Protein AF-A0A418AM13-F1 (afdb_monomer)

Radius of gyration: 23.22 Å; Cα contacts (8 Å, |Δi|>4): 406; chains: 1; bounding box: 50×64×58 Å

Nearest PDB structures (foldseek):
  4pz2-assembly1_C  TM=8.386E-01  e=1.618E-12  Zea mays
  8ene-assembly1_B  TM=8.277E-01  e=4.405E-12  Homo sapiens
  4x2q-assembly1_D  TM=8.658E-01  e=5.062E-11  Homo sapiens
  4x2q-assembly1_B  TM=8.487E-01  e=8.891E-11  Homo sapiens
  1bi9-assembly1_A  TM=8.190E-01  e=1.088E-09  Rattus norvegicus

InterPro domains:
  IPR010061 Methylmalonate-semialdehyde dehydrogenase [PTHR43866] (127-284)
  IPR015590 Aldehyde dehydrogenase domain [PF00171] (35-121)
  IPR015590 Aldehyde dehydrogenase domain [PF00171] (128-280)
  IPR016161 Aldehyde/histidinol dehydrogenase [SSF53720] (18-120)
  IPR016161 Aldehyde/histidinol dehydrogenase [SSF53720] (128-284)
  IPR016162 Aldehyde dehydrogenase, N-terminal [G3DSA:3.40.605.10] (24-121)
  IPR016163 Aldehyde dehydrogenase, C-terminal [G3DSA:3.40.309.10] (128-280)

Foldseek 3Di:
DDDDPDDQDDFDDEDPAAEAADQAPNDGDAAPVNDWDFQAFQQFRDGNHIYHDHDPVNVVRRVVRVVVCCVVVVPDDPVVVVVVVVVVLVVLVVCLQVQLVVCCRRAQAASVVSSVVSCCSNDPDDDDPQPQQEAEAAPDPVVVVVVVLVLLVVEADHRHPRHDTAHNDPVLLVLLVVVVVPDDPPFWRDFDDDPPDDSGHRDGGATETEDPDLPDPSNQDDSPGNHHYYYYDHDPVVVLVSQVPHPDAAEDEDEDPDPVVVVVCVVRGRHPYYYYNDRPVDPPDDPDPDPDPDPPDDD

Secondary structure (DSSP, 8-state):
-PPP---PPPPPPPSS-EEE-EEETTEEE--TT-EEEEEE-TTT--EEEEEEE--HHHHHHHHHHHHHHHHHHHHS-HHHHHHHHHHHHHHHHHTHHHHHHHHHHHH---HHHHHHHHHHTTTT---S-----EEEEES--HHHHHHHHHHHHH--BSSSTTSBPPPS-HHHHHHHHHHHHT--TTSEEE-----SS---S-----EEEEES-TT-HHHHS---SSEEEEEEES-HHHHHHHHHHSS--SEEEE--S-HHHHHHHHHH---SEEEESS-TT---S--------------

Structure (mmCIF, N/CA/C/O backbone):
data_AF-A0A418AM13-F1
#
_entry.id   AF-A0A418AM13-F1
#
loop_
_atom_site.group_PDB
_atom_site.id
_atom_site.type_symbol
_atom_site.label_atom_id
_atom_site.label_alt_id
_atom_site.label_comp_id
_atom_site.label_asym_id
_atom_site.label_entity_id
_atom_site.label_seq_id
_atom_site.pdbx_PDB_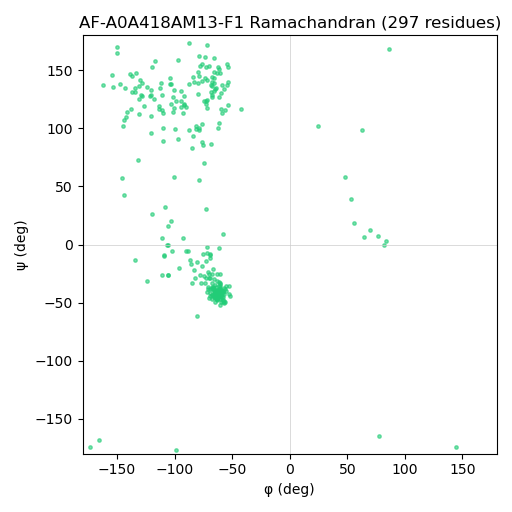ins_code
_atom_site.Cartn_x
_atom_site.Cartn_y
_atom_site.Cartn_z
_atom_site.occupancy
_atom_site.B_iso_or_equiv
_atom_site.auth_seq_id
_atom_site.auth_comp_id
_atom_site.auth_asym_id
_atom_site.auth_atom_id
_atom_site.pdbx_PDB_model_num
ATOM 1 N N . MET A 1 1 ? -3.184 41.746 15.606 1.00 26.78 1 MET A N 1
ATOM 2 C CA . MET A 1 1 ? -2.930 41.207 14.254 1.00 26.78 1 MET A CA 1
ATOM 3 C C . MET A 1 1 ? -2.176 39.893 14.423 1.00 26.78 1 MET A C 1
ATOM 5 O O . MET A 1 1 ? -1.020 39.967 14.815 1.00 26.78 1 MET A O 1
ATOM 9 N N . PRO A 1 2 ? -2.789 38.709 14.265 1.00 30.16 2 PRO A N 1
ATOM 10 C CA . PRO A 1 2 ? -2.028 37.466 14.302 1.00 30.16 2 PRO A CA 1
ATOM 11 C C . PRO A 1 2 ? -1.341 37.249 12.945 1.00 30.16 2 PRO A C 1
ATOM 13 O O . PRO A 1 2 ? -1.963 37.395 11.894 1.00 30.16 2 PRO A O 1
ATOM 16 N N . GLU A 1 3 ? -0.038 36.982 12.985 1.00 27.45 3 GLU A N 1
ATOM 17 C CA . GLU A 1 3 ? 0.835 36.848 11.818 1.00 27.45 3 GLU A CA 1
ATOM 18 C C . GLU A 1 3 ? 0.482 35.634 10.938 1.00 27.45 3 GLU A C 1
ATOM 20 O O . GLU A 1 3 ? 0.106 34.564 11.413 1.00 27.45 3 GLU A O 1
ATOM 25 N N . SER A 1 4 ? 0.627 35.826 9.626 1.00 27.05 4 SER A N 1
ATOM 26 C CA . SER A 1 4 ? 0.389 34.842 8.563 1.00 27.05 4 SER A CA 1
ATOM 27 C C . SER A 1 4 ? 1.352 33.638 8.641 1.00 27.05 4 SER A C 1
ATOM 29 O O . SER A 1 4 ? 2.566 33.836 8.752 1.00 27.05 4 SER A O 1
ATOM 31 N N . PRO A 1 5 ? 0.876 32.382 8.509 1.00 37.34 5 PRO A N 1
ATOM 32 C CA . PRO A 1 5 ? 1.725 31.199 8.569 1.00 37.34 5 PRO A CA 1
ATOM 33 C C . PRO A 1 5 ? 2.344 30.915 7.192 1.00 37.34 5 PRO A C 1
ATOM 35 O O . PRO A 1 5 ? 1.846 30.093 6.427 1.00 37.34 5 PRO A O 1
ATOM 38 N N . SER A 1 6 ? 3.444 31.587 6.846 1.00 38.50 6 SER A N 1
ATOM 39 C CA . SER A 1 6 ? 4.196 31.261 5.620 1.00 38.50 6 SER A CA 1
ATOM 40 C C . SER A 1 6 ? 5.709 31.456 5.751 1.00 38.50 6 SER A C 1
ATOM 42 O O . SER A 1 6 ? 6.350 32.138 4.960 1.00 38.50 6 SER A O 1
ATOM 44 N N . LYS A 1 7 ? 6.335 30.790 6.725 1.00 36.22 7 LYS A N 1
ATOM 45 C CA . LYS A 1 7 ? 7.785 30.539 6.676 1.00 36.22 7 LYS A CA 1
ATOM 46 C C . LYS A 1 7 ? 8.024 29.049 6.441 1.00 36.22 7 LYS A C 1
ATOM 48 O O . LYS A 1 7 ? 8.119 28.269 7.382 1.00 36.22 7 LYS A O 1
ATOM 53 N N . ARG A 1 8 ? 8.090 28.642 5.164 1.00 38.84 8 ARG A N 1
ATOM 54 C CA . ARG A 1 8 ? 8.704 27.358 4.781 1.00 38.84 8 ARG A CA 1
ATOM 55 C C . ARG A 1 8 ? 10.159 27.411 5.244 1.00 38.84 8 ARG A C 1
ATOM 57 O O . ARG A 1 8 ? 10.914 28.263 4.779 1.00 38.84 8 ARG A O 1
ATOM 64 N N . CYS A 1 9 ? 10.543 26.543 6.171 1.00 40.56 9 CYS A N 1
ATOM 65 C CA . CYS A 1 9 ? 11.948 26.391 6.522 1.00 40.56 9 CYS A CA 1
ATOM 66 C C . CYS A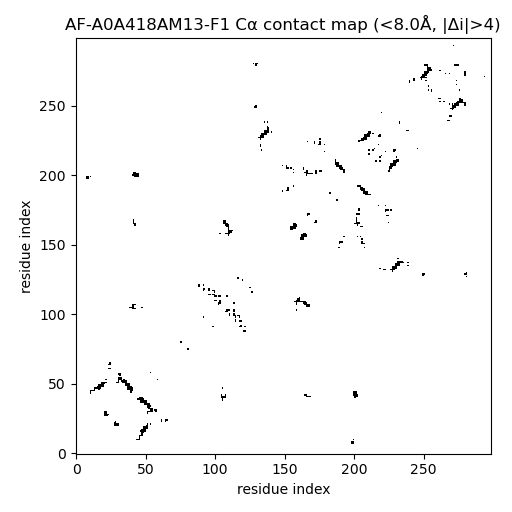 1 9 ? 12.702 25.816 5.329 1.00 40.56 9 CYS A C 1
ATOM 68 O O . CYS A 1 9 ? 12.186 24.948 4.624 1.00 40.56 9 CYS A O 1
ATOM 70 N N . LYS A 1 10 ? 13.903 26.336 5.083 1.00 38.44 10 LYS A N 1
ATOM 71 C CA . LYS A 1 10 ? 14.750 25.864 3.994 1.00 38.44 10 LYS A CA 1
ATOM 72 C C . LYS A 1 10 ? 15.292 24.481 4.352 1.00 38.44 10 LYS A C 1
ATOM 74 O O . LYS A 1 10 ? 15.883 24.309 5.410 1.00 38.44 10 LYS A O 1
ATOM 79 N N . ALA A 1 11 ? 15.037 23.534 3.463 1.00 48.44 11 ALA A N 1
ATOM 80 C CA . ALA A 1 11 ? 15.681 22.234 3.398 1.00 48.44 11 ALA A CA 1
ATOM 81 C C . ALA A 1 11 ? 17.212 22.378 3.333 1.00 48.44 11 ALA A C 1
ATOM 83 O O . ALA A 1 11 ? 17.703 23.212 2.568 1.00 48.44 11 ALA A O 1
ATOM 84 N N . ASP A 1 12 ? 17.951 21.556 4.082 1.00 41.94 12 ASP A N 1
ATOM 85 C CA . ASP A 1 12 ? 19.396 21.398 3.883 1.00 41.94 12 ASP A CA 1
ATOM 86 C C . ASP A 1 12 ? 19.692 20.881 2.466 1.00 41.94 12 ASP A C 1
ATOM 88 O O . ASP A 1 12 ? 18.892 20.147 1.876 1.00 41.94 12 ASP A O 1
ATOM 92 N N . ALA A 1 13 ? 20.837 21.291 1.910 1.00 40.50 13 ALA A N 1
ATOM 93 C CA . ALA A 1 13 ? 21.241 20.966 0.545 1.00 40.50 13 ALA A CA 1
ATOM 94 C C . ALA A 1 13 ? 21.262 19.445 0.329 1.00 40.50 13 ALA A C 1
ATOM 96 O O . ALA A 1 13 ? 22.025 18.718 0.965 1.00 40.50 13 ALA A O 1
ATOM 97 N N . ALA A 1 14 ? 20.393 18.974 -0.565 1.00 47.91 14 ALA A N 1
ATOM 98 C CA . ALA A 1 14 ? 20.304 17.570 -0.924 1.00 47.91 14 ALA A CA 1
ATOM 99 C C . ALA A 1 14 ? 21.610 17.087 -1.589 1.00 47.91 14 ALA A C 1
ATOM 101 O O . ALA A 1 14 ? 22.258 17.872 -2.292 1.00 47.91 14 ALA A O 1
ATOM 102 N N . PRO A 1 15 ? 21.998 15.809 -1.408 1.00 49.59 15 PRO A N 1
ATOM 103 C CA . PRO A 1 15 ? 23.059 15.197 -2.206 1.00 49.59 15 PRO A CA 1
ATOM 104 C C . PRO A 1 15 ? 22.744 15.341 -3.705 1.00 49.59 15 PRO A C 1
ATOM 106 O O . PRO A 1 15 ? 2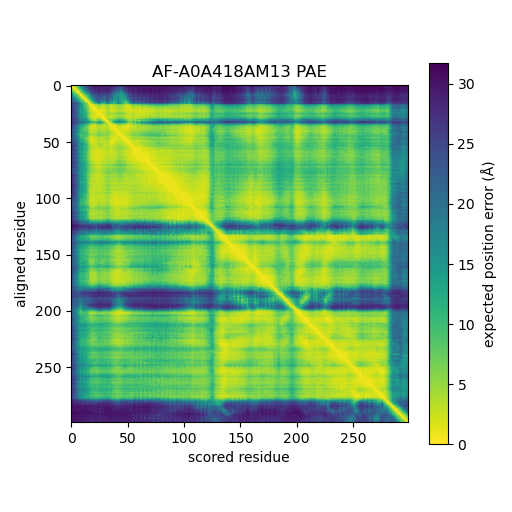1.584 15.513 -4.077 1.00 49.59 15 PRO A O 1
ATOM 109 N N . ALA A 1 16 ? 23.778 15.315 -4.556 1.00 53.78 16 ALA A N 1
ATOM 110 C CA . ALA A 1 16 ? 23.657 15.508 -6.005 1.00 53.78 16 ALA A CA 1
ATOM 111 C C . ALA A 1 16 ? 22.437 14.753 -6.565 1.00 53.78 16 ALA A C 1
ATOM 113 O O . ALA A 1 16 ? 22.360 13.532 -6.445 1.00 53.78 16 ALA A O 1
ATOM 114 N N . ALA A 1 17 ? 21.463 15.496 -7.103 1.00 62.94 17 ALA A N 1
ATOM 115 C CA . ALA A 1 17 ? 20.155 14.956 -7.456 1.00 62.94 17 ALA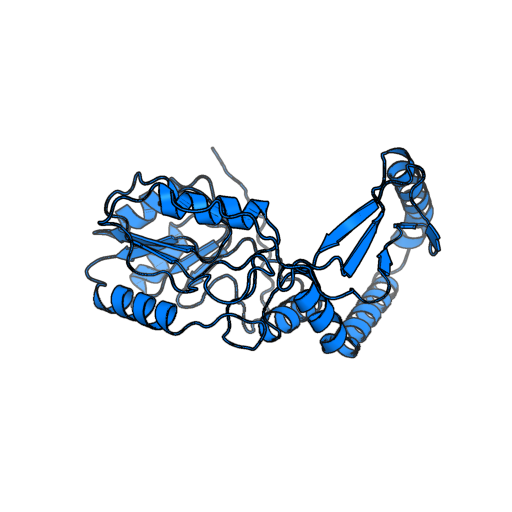 A CA 1
ATOM 116 C C . ALA A 1 17 ? 20.302 13.816 -8.475 1.00 62.94 17 ALA A C 1
ATOM 118 O O . ALA A 1 17 ? 20.711 14.052 -9.612 1.00 62.94 17 ALA A O 1
ATOM 119 N N . LEU A 1 18 ? 19.968 12.592 -8.059 1.00 83.06 18 LEU A N 1
ATOM 120 C CA . LEU A 1 18 ? 19.971 11.410 -8.919 1.00 83.06 18 LEU A CA 1
ATOM 121 C C . LEU A 1 18 ? 19.007 11.635 -10.090 1.00 83.06 18 LEU A C 1
ATOM 123 O O . LEU A 1 18 ? 17.862 12.029 -9.868 1.00 83.06 18 LEU A O 1
ATOM 127 N N . VAL A 1 19 ? 19.451 11.387 -11.321 1.00 86.25 19 VAL A N 1
ATOM 128 C CA . VAL A 1 19 ? 18.590 11.448 -12.510 1.00 86.25 19 VAL A CA 1
ATOM 129 C C . VAL A 1 19 ? 18.195 10.028 -12.901 1.00 86.25 19 VAL A C 1
ATOM 131 O O . VAL A 1 19 ? 19.047 9.203 -13.220 1.00 86.25 19 VAL A O 1
ATOM 134 N N . CYS A 1 20 ? 16.898 9.746 -12.843 1.00 87.81 20 CYS A N 1
ATOM 135 C CA . CYS A 1 20 ? 16.304 8.465 -13.199 1.00 87.81 20 CYS A CA 1
ATOM 136 C C . CYS A 1 20 ? 15.773 8.532 -14.635 1.00 87.81 20 CYS A C 1
ATOM 138 O O . CYS A 1 20 ? 14.620 8.911 -14.866 1.00 87.81 20 CYS A O 1
ATOM 140 N N . ASP A 1 21 ? 16.634 8.168 -15.583 1.00 90.00 21 ASP A N 1
ATOM 141 C CA . ASP A 1 21 ? 16.298 8.049 -17.002 1.00 90.00 21 ASP A CA 1
ATOM 142 C C . ASP A 1 21 ? 15.555 6.749 -17.328 1.00 90.00 21 ASP A C 1
ATOM 144 O O . ASP A 1 21 ? 15.588 5.772 -16.575 1.00 90.00 21 ASP A O 1
ATOM 148 N N . ASN A 1 22 ? 14.900 6.718 -18.490 1.00 90.00 22 ASN A N 1
ATOM 149 C CA . ASN A 1 22 ? 14.202 5.524 -18.953 1.00 90.00 22 ASN A CA 1
ATOM 150 C C . ASN A 1 22 ? 15.203 4.418 -19.281 1.00 90.00 22 ASN A C 1
ATOM 152 O O . ASN A 1 22 ? 16.212 4.671 -19.928 1.00 90.00 22 ASN A O 1
ATOM 156 N N . PHE A 1 23 ? 14.898 3.170 -18.937 1.00 91.81 23 PHE A N 1
ATOM 157 C CA . PHE A 1 23 ? 15.704 2.027 -19.362 1.00 91.81 23 PHE A CA 1
ATOM 158 C C . PHE A 1 23 ? 15.048 1.341 -20.566 1.00 91.81 23 PHE A C 1
ATOM 160 O O . PHE A 1 23 ? 14.097 0.574 -20.411 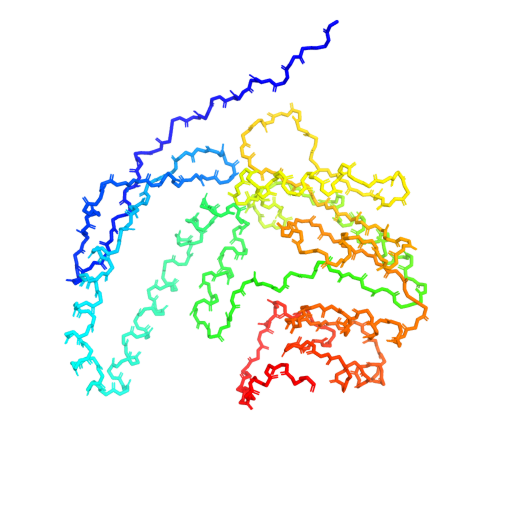1.00 91.81 23 PHE A O 1
ATOM 167 N N . ILE A 1 24 ? 15.533 1.634 -21.777 1.00 92.19 24 ILE A N 1
ATOM 168 C CA . ILE A 1 24 ? 14.966 1.136 -23.038 1.00 92.19 24 ILE A CA 1
ATOM 169 C C . ILE A 1 24 ? 16.045 0.363 -23.794 1.00 92.19 24 ILE A C 1
ATOM 171 O O . ILE A 1 24 ? 17.144 0.861 -24.015 1.00 92.19 24 ILE A O 1
ATOM 175 N N . ASN A 1 25 ? 15.725 -0.870 -24.198 1.00 91.88 25 ASN A N 1
ATOM 176 C CA . ASN A 1 25 ? 16.627 -1.735 -24.968 1.00 91.88 25 ASN A CA 1
ATOM 177 C C . ASN A 1 25 ? 18.026 -1.917 -24.331 1.00 91.88 25 ASN A C 1
ATOM 179 O O . ASN A 1 25 ? 19.043 -1.930 -25.018 1.00 91.88 25 ASN A O 1
ATOM 183 N N . GLY A 1 26 ? 18.085 -2.032 -23.000 1.00 91.50 26 GLY A N 1
ATOM 184 C CA . GLY A 1 26 ? 19.339 -2.254 -22.274 1.00 91.50 26 GLY A CA 1
ATOM 185 C C . GLY A 1 26 ? 20.160 -0.993 -21.982 1.00 91.50 26 GLY A C 1
ATOM 186 O O . GLY A 1 26 ? 21.248 -1.115 -21.425 1.00 91.50 26 GLY A O 1
ATOM 187 N N . VAL A 1 27 ? 19.665 0.199 -22.334 1.00 92.75 27 VAL A N 1
ATOM 188 C CA . VAL A 1 27 ? 20.394 1.466 -22.177 1.00 92.75 27 VAL A CA 1
ATOM 189 C C . VAL A 1 27 ? 19.525 2.509 -21.471 1.00 92.75 27 VAL A C 1
ATOM 191 O O . VAL A 1 27 ? 18.324 2.617 -21.728 1.00 92.75 27 VAL A O 1
ATOM 194 N N . PHE A 1 28 ? 20.142 3.300 -20.591 1.00 90.81 28 PHE A N 1
ATOM 195 C CA . PHE A 1 28 ? 19.503 4.476 -20.003 1.00 90.81 28 PHE A CA 1
ATOM 196 C C . PHE A 1 28 ? 19.386 5.592 -21.046 1.00 90.81 28 PHE A C 1
ATOM 198 O O . PHE A 1 28 ? 20.380 6.023 -21.625 1.00 90.81 28 PHE A O 1
ATOM 205 N N . THR A 1 29 ? 18.156 6.019 -21.311 1.00 86.06 29 THR A N 1
ATOM 206 C CA . THR A 1 29 ? 17.787 6.970 -22.357 1.00 86.06 29 THR A CA 1
ATOM 207 C C . THR A 1 29 ? 16.970 8.107 -21.735 1.00 86.06 29 THR A C 1
ATOM 209 O O . THR A 1 29 ? 15.890 7.848 -21.194 1.00 86.06 29 THR A O 1
ATOM 212 N N . PRO A 1 30 ? 17.441 9.362 -21.810 1.00 84.44 30 PRO A N 1
ATOM 213 C CA . PRO A 1 30 ? 16.647 10.524 -21.412 1.00 84.44 30 PRO A CA 1
ATOM 214 C C . PRO A 1 30 ? 15.372 10.648 -22.262 1.00 84.44 30 PRO A C 1
ATOM 216 O O . PRO A 1 30 ? 15.368 10.245 -23.426 1.00 84.44 30 PRO A O 1
ATOM 219 N N . ALA A 1 31 ? 14.291 11.221 -21.723 1.00 78.94 31 ALA A N 1
ATOM 220 C CA . ALA A 1 31 ? 13.071 11.439 -22.511 1.00 78.94 31 ALA A CA 1
ATOM 221 C C . ALA A 1 31 ? 13.302 12.478 -23.596 1.00 78.94 31 ALA A C 1
ATOM 223 O O . ALA A 1 31 ? 13.954 13.505 -23.378 1.00 78.94 31 ALA A O 1
ATOM 224 N N . LYS A 1 32 ? 12.658 12.261 -24.741 1.00 73.56 32 LYS A N 1
ATOM 225 C CA . LYS A 1 32 ? 12.700 13.200 -25.864 1.00 73.56 32 LYS A CA 1
ATOM 226 C C . LYS A 1 32 ? 12.053 14.540 -25.530 1.00 73.56 32 LYS A C 1
ATOM 228 O O . LYS A 1 32 ? 12.538 15.573 -25.982 1.00 73.56 32 LYS A O 1
ATOM 233 N N . ALA A 1 33 ? 11.000 14.533 -24.714 1.00 68.75 33 ALA A N 1
ATOM 234 C CA . ALA A 1 33 ? 10.301 15.744 -24.288 1.00 68.75 33 ALA A CA 1
ATOM 235 C C . ALA A 1 33 ? 11.066 16.569 -23.228 1.00 68.75 33 ALA A C 1
ATOM 237 O O . ALA A 1 33 ? 10.639 17.675 -22.901 1.00 68.75 33 ALA A O 1
ATOM 238 N N . GLY A 1 34 ? 12.178 16.059 -22.674 1.00 66.50 34 GLY A N 1
ATOM 239 C CA . GLY A 1 34 ? 13.062 16.786 -21.748 1.00 66.50 34 GLY A CA 1
ATOM 240 C C . GLY A 1 34 ? 12.451 17.183 -20.394 1.00 66.50 34 GLY A C 1
ATOM 241 O O . GLY A 1 34 ? 13.087 17.905 -19.625 1.00 66.50 34 GLY A O 1
ATOM 242 N N . GLY A 1 35 ? 11.225 16.748 -20.091 1.00 79.75 35 GLY A N 1
ATOM 243 C CA . GLY A 1 35 ? 10.556 17.026 -18.824 1.00 79.75 35 GLY A CA 1
ATOM 244 C C . GLY A 1 35 ? 11.100 16.157 -17.692 1.00 79.75 35 GLY A C 1
ATOM 245 O O . GLY A 1 35 ? 11.335 14.967 -17.876 1.00 79.75 35 GLY A O 1
ATOM 246 N N . TYR A 1 36 ? 11.245 16.738 -16.502 1.00 87.25 36 TYR A N 1
ATOM 247 C CA . TYR A 1 36 ? 11.621 16.011 -15.291 1.00 87.25 36 TYR A CA 1
ATOM 248 C C . TYR A 1 36 ? 10.641 16.320 -14.164 1.00 87.25 36 TYR A C 1
ATOM 250 O O . TYR A 1 36 ? 10.262 17.474 -13.955 1.00 87.25 36 TYR A O 1
ATOM 258 N N . LEU A 1 37 ? 10.274 15.290 -13.409 1.00 88.38 37 LEU A N 1
ATOM 259 C CA . LEU A 1 37 ? 9.542 15.402 -12.158 1.00 88.38 37 LEU A CA 1
ATOM 260 C C . LEU A 1 37 ? 10.522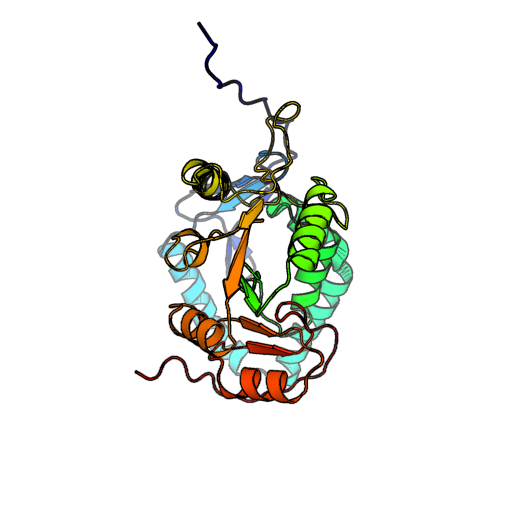 15.245 -10.997 1.00 88.38 37 LEU A C 1
ATOM 262 O O . LEU A 1 37 ? 11.267 14.269 -10.932 1.00 88.38 37 LEU A O 1
ATOM 266 N N . ASN A 1 38 ? 10.524 16.202 -10.073 1.00 90.06 38 ASN A N 1
ATOM 267 C CA . ASN A 1 38 ? 11.323 16.093 -8.858 1.00 90.06 38 ASN A CA 1
ATOM 268 C C . ASN A 1 38 ? 10.759 14.986 -7.961 1.00 90.06 38 ASN A C 1
ATOM 270 O O . ASN A 1 38 ? 9.564 14.963 -7.674 1.00 90.06 38 ASN A O 1
ATOM 274 N N . ILE A 1 39 ? 11.640 14.111 -7.490 1.00 88.69 39 ILE A N 1
ATOM 275 C CA . ILE A 1 39 ? 11.350 13.135 -6.446 1.00 88.69 39 ILE A CA 1
ATOM 276 C C . ILE A 1 39 ? 11.672 13.812 -5.120 1.00 88.69 39 ILE A C 1
ATOM 278 O O . ILE A 1 39 ? 12.813 14.214 -4.885 1.00 88.69 39 ILE A O 1
ATOM 282 N N . GLU A 1 40 ? 10.672 13.961 -4.261 1.00 88.00 40 GLU A N 1
ATOM 283 C CA . GLU A 1 40 ? 10.817 14.570 -2.941 1.00 88.00 40 GLU A CA 1
ATOM 284 C C . GLU A 1 40 ? 10.803 13.488 -1.864 1.00 88.00 40 GLU A C 1
ATOM 286 O O . GLU A 1 40 ? 9.980 12.579 -1.907 1.00 88.00 40 GLU A O 1
ATOM 291 N N . SER A 1 41 ? 11.681 13.599 -0.867 1.00 86.81 41 SER A N 1
ATOM 292 C CA . SER A 1 41 ? 11.584 12.753 0.319 1.00 86.81 41 SER A CA 1
ATOM 293 C C . SER A 1 41 ? 10.424 13.234 1.193 1.00 86.81 41 SER A C 1
ATOM 295 O O . SER A 1 41 ? 10.451 14.379 1.653 1.00 86.81 41 SER A O 1
ATOM 297 N N . PRO A 1 42 ? 9.436 12.389 1.521 1.00 85.94 42 PRO A N 1
ATOM 298 C CA . PRO A 1 42 ? 8.280 12.822 2.296 1.00 85.94 42 PRO A CA 1
ATOM 299 C C . PRO A 1 42 ? 8.620 13.199 3.740 1.00 85.94 42 PRO A C 1
ATOM 301 O O . PRO A 1 42 ? 7.923 13.998 4.363 1.00 85.94 42 PRO A O 1
ATOM 304 N N . SER A 1 43 ? 9.700 12.641 4.291 1.00 83.31 43 SER A N 1
ATOM 305 C CA . SER A 1 43 ? 10.127 12.896 5.670 1.00 83.31 43 SER A CA 1
ATOM 306 C C . SER A 1 43 ? 10.817 14.249 5.846 1.00 83.31 43 SER A C 1
ATOM 308 O O . SER A 1 43 ? 10.669 14.861 6.904 1.00 83.31 43 SER A O 1
ATOM 310 N N . THR A 1 44 ? 11.542 14.724 4.828 1.00 83.50 44 THR A N 1
ATOM 311 C CA . THR A 1 44 ? 12.319 15.978 4.881 1.00 83.50 44 THR A CA 1
ATOM 312 C C . THR A 1 44 ? 11.739 17.082 3.994 1.00 83.50 44 THR A C 1
ATOM 314 O O . THR A 1 44 ? 11.897 18.258 4.298 1.00 83.50 44 THR A O 1
ATOM 317 N N . GLY A 1 45 ? 11.013 16.732 2.932 1.00 81.94 45 GLY A N 1
ATOM 318 C CA . GLY A 1 45 ? 10.570 17.653 1.882 1.00 81.94 45 GLY A CA 1
ATOM 319 C C . GLY A 1 45 ? 11.678 18.038 0.894 1.00 81.94 45 GLY A C 1
ATOM 320 O O . GLY A 1 45 ? 11.475 18.929 0.071 1.00 81.94 45 GLY A O 1
ATOM 321 N N . ASN A 1 46 ? 12.853 17.407 0.974 1.00 85.81 46 ASN A N 1
ATOM 322 C CA . ASN A 1 46 ? 13.985 17.707 0.101 1.00 85.81 46 ASN A CA 1
ATOM 323 C C . ASN A 1 46 ? 13.843 16.949 -1.220 1.00 85.81 46 ASN A C 1
ATOM 325 O O . ASN A 1 46 ? 13.430 15.790 -1.226 1.00 85.81 46 ASN A O 1
ATOM 329 N N . VAL A 1 47 ? 14.262 17.562 -2.326 1.00 87.94 47 VAL A N 1
ATOM 330 C CA . VAL A 1 47 ? 14.375 16.861 -3.611 1.00 87.94 47 VAL A CA 1
ATOM 331 C C . VAL A 1 47 ? 15.564 15.905 -3.545 1.00 87.94 47 VAL A C 1
ATOM 333 O O . VAL A 1 47 ? 16.694 16.351 -3.382 1.00 87.94 47 VAL A O 1
ATOM 336 N N . ILE A 1 48 ? 15.310 14.605 -3.665 1.00 89.75 48 ILE A N 1
ATOM 337 C CA . ILE A 1 48 ? 16.330 13.542 -3.625 1.00 89.75 48 ILE A CA 1
ATOM 338 C C . ILE A 1 48 ? 16.784 13.109 -5.022 1.00 89.75 48 ILE A C 1
ATOM 340 O O . ILE A 1 48 ? 17.864 12.548 -5.186 1.00 89.75 48 ILE A O 1
ATOM 344 N N . GLY A 1 49 ? 15.978 13.395 -6.042 1.00 88.75 49 GLY A N 1
ATOM 345 C CA . GLY A 1 49 ? 16.271 13.036 -7.419 1.00 88.75 49 GLY A CA 1
ATOM 346 C C . GLY A 1 49 ? 15.255 13.616 -8.387 1.00 88.75 49 GLY A C 1
ATOM 347 O O . GLY A 1 49 ? 14.383 14.401 -8.011 1.00 88.75 49 GLY A O 1
ATOM 348 N N . LYS A 1 50 ? 15.378 13.239 -9.652 1.00 90.44 50 LYS A N 1
ATOM 349 C CA . LYS A 1 50 ? 14.473 13.624 -10.727 1.00 90.44 50 LYS A CA 1
ATOM 350 C C . LYS A 1 50 ? 14.183 12.408 -11.581 1.00 90.44 50 LYS A C 1
ATOM 352 O O . LYS A 1 50 ? 15.113 11.729 -11.998 1.00 90.44 50 LYS A O 1
ATOM 357 N N . VAL A 1 51 ? 12.913 12.155 -11.859 1.00 90.56 51 VAL A N 1
ATOM 358 C CA . VAL A 1 51 ? 12.493 11.132 -12.812 1.00 90.56 51 VAL A CA 1
ATOM 359 C C . VAL A 1 51 ? 12.082 11.786 -14.115 1.00 90.56 51 VAL A C 1
ATOM 361 O O . VAL A 1 51 ? 11.422 12.826 -14.141 1.00 90.56 51 VAL A O 1
ATOM 364 N N . THR A 1 52 ? 12.502 11.170 -15.200 1.00 90.44 52 THR A N 1
ATOM 365 C CA . THR A 1 52 ? 12.205 11.605 -16.551 1.00 90.44 52 THR A CA 1
ATOM 366 C C . THR A 1 52 ? 10.708 11.439 -16.863 1.00 90.44 52 THR A C 1
ATOM 368 O O . THR A 1 52 ? 10.126 10.371 -16.667 1.00 90.44 52 THR A O 1
ATOM 371 N N . LEU A 1 53 ? 10.063 12.503 -17.352 1.00 89.62 53 LEU A N 1
ATOM 372 C CA . LEU A 1 53 ? 8.670 12.481 -17.802 1.00 89.62 53 LEU A CA 1
ATOM 373 C C . LEU A 1 53 ? 8.615 12.074 -19.273 1.00 89.62 53 LEU A C 1
ATOM 375 O O . LEU A 1 53 ? 8.832 12.887 -20.171 1.00 89.62 53 LEU A O 1
ATOM 379 N N . SER A 1 54 ? 8.323 10.797 -19.491 1.00 89.94 54 SER A N 1
ATOM 380 C CA . SER A 1 54 ? 8.171 10.218 -20.825 1.00 89.94 54 SER A CA 1
ATOM 381 C C . SER A 1 54 ? 6.885 10.675 -21.498 1.00 89.94 54 SER A C 1
ATOM 383 O O . SER A 1 54 ? 5.831 10.752 -20.862 1.00 89.94 54 SER A O 1
ATOM 385 N N . ASP A 1 55 ? 6.963 10.911 -22.803 1.00 89.31 55 ASP A N 1
ATOM 386 C CA . ASP A 1 55 ? 5.793 11.166 -23.633 1.00 89.31 55 ASP A CA 1
ATOM 387 C C . ASP A 1 55 ? 5.345 9.907 -24.396 1.00 89.31 55 ASP A C 1
ATOM 389 O O . ASP A 1 55 ? 5.896 8.810 -24.257 1.00 89.31 55 ASP A O 1
ATOM 393 N N . LYS A 1 56 ? 4.315 10.065 -25.231 1.00 91.38 56 LYS A N 1
ATOM 394 C CA . LYS A 1 56 ? 3.820 8.987 -26.090 1.00 91.38 56 LYS A CA 1
ATOM 395 C C . LYS A 1 56 ? 4.910 8.419 -27.011 1.00 91.38 56 LYS A C 1
ATOM 397 O O . LYS A 1 56 ? 4.927 7.214 -27.238 1.00 91.38 56 LYS A O 1
ATOM 402 N N . THR A 1 57 ? 5.808 9.254 -27.532 1.00 90.19 57 THR A N 1
ATOM 403 C CA . THR A 1 57 ? 6.847 8.818 -28.474 1.00 90.19 57 THR A CA 1
ATOM 404 C C . THR A 1 57 ? 7.897 7.942 -27.803 1.00 90.19 57 THR A C 1
ATOM 406 O O . THR A 1 57 ? 8.329 6.954 -28.398 1.00 90.19 57 THR A O 1
ATOM 409 N N . ASP A 1 58 ? 8.272 8.253 -26.562 1.00 90.00 58 ASP A N 1
ATOM 410 C CA . ASP A 1 58 ? 9.191 7.431 -25.772 1.00 90.00 58 ASP A CA 1
ATOM 411 C C . ASP A 1 58 ? 8.572 6.058 -25.464 1.00 90.00 58 ASP A C 1
ATOM 413 O O . ASP A 1 58 ? 9.225 5.019 -25.614 1.00 90.00 58 ASP A O 1
ATOM 417 N N . VAL A 1 59 ? 7.277 6.036 -25.123 1.00 92.62 59 VAL A N 1
ATOM 418 C CA . VAL A 1 59 ? 6.517 4.794 -24.907 1.00 92.62 59 VAL A CA 1
ATOM 419 C C . VAL A 1 59 ? 6.417 3.969 -26.193 1.00 92.62 59 VAL A C 1
ATOM 421 O O . VAL A 1 59 ? 6.649 2.760 -26.155 1.00 92.62 59 VAL A O 1
ATOM 424 N N . ASP A 1 60 ? 6.132 4.593 -27.338 1.00 93.75 60 ASP A N 1
ATOM 425 C CA . ASP A 1 60 ? 6.040 3.903 -28.631 1.00 93.75 60 ASP A CA 1
ATOM 426 C C . ASP A 1 60 ? 7.377 3.237 -29.011 1.00 93.75 60 ASP A C 1
ATOM 428 O O . ASP A 1 60 ? 7.395 2.091 -29.475 1.00 93.75 60 ASP A O 1
ATOM 432 N N . VAL A 1 61 ? 8.507 3.907 -28.747 1.00 92.56 61 VAL A N 1
ATOM 433 C CA . VAL A 1 61 ? 9.854 3.340 -28.936 1.00 92.56 61 VAL A CA 1
ATOM 434 C C . VAL A 1 61 ? 10.079 2.141 -28.012 1.00 92.56 61 VAL A C 1
ATOM 436 O O . VAL A 1 61 ? 10.516 1.083 -28.475 1.00 92.56 61 VAL A O 1
ATOM 439 N N . ALA A 1 62 ? 9.746 2.261 -26.723 1.00 93.69 62 ALA A N 1
ATOM 440 C CA . ALA A 1 62 ? 9.884 1.161 -25.770 1.00 93.69 62 ALA A CA 1
ATOM 441 C C . ALA A 1 62 ? 9.036 -0.061 -26.168 1.00 93.69 62 ALA A C 1
ATOM 443 O O . ALA A 1 62 ? 9.517 -1.197 -26.138 1.00 93.69 62 ALA A O 1
ATOM 444 N N . VAL A 1 63 ? 7.795 0.162 -26.614 1.00 96.19 63 VAL A N 1
ATOM 445 C CA . VAL A 1 63 ? 6.886 -0.895 -27.081 1.00 96.19 63 VAL A CA 1
ATOM 446 C C . VAL A 1 63 ? 7.404 -1.556 -28.358 1.00 96.19 63 VAL A C 1
ATOM 448 O O . VAL A 1 63 ? 7.296 -2.776 -28.495 1.00 96.19 63 VAL A O 1
ATOM 451 N N . ALA A 1 64 ? 7.982 -0.795 -29.290 1.00 95.88 64 ALA A N 1
ATOM 452 C CA . ALA A 1 64 ? 8.568 -1.353 -30.506 1.00 95.88 64 ALA A CA 1
ATOM 453 C C . ALA A 1 64 ? 9.715 -2.325 -30.184 1.00 95.88 64 ALA A C 1
ATOM 455 O O . ALA A 1 64 ? 9.715 -3.453 -30.684 1.00 95.88 64 ALA A O 1
ATOM 456 N N . PHE A 1 65 ? 10.632 -1.945 -29.288 1.00 95.94 65 PHE A N 1
ATOM 457 C CA . PHE A 1 65 ? 11.703 -2.838 -28.832 1.00 95.94 65 PHE A CA 1
ATOM 458 C C . PHE A 1 65 ? 11.172 -4.045 -28.054 1.00 95.94 65 PHE A C 1
ATOM 460 O O . PHE A 1 65 ? 11.624 -5.167 -28.281 1.00 95.94 65 PHE A O 1
ATOM 467 N N . ALA A 1 66 ? 10.167 -3.856 -27.193 1.00 95.81 66 ALA A N 1
ATOM 468 C CA . ALA A 1 66 ? 9.536 -4.962 -26.475 1.00 95.81 66 ALA A CA 1
ATOM 469 C C . ALA A 1 66 ? 8.907 -5.987 -27.438 1.00 95.81 66 ALA A C 1
ATOM 471 O O . ALA A 1 66 ? 9.063 -7.192 -27.240 1.00 95.81 66 ALA A O 1
ATOM 472 N N . LYS A 1 67 ? 8.255 -5.531 -28.520 1.00 96.50 67 LYS A N 1
ATOM 473 C CA . LYS A 1 67 ? 7.707 -6.406 -29.574 1.00 96.50 67 LYS A CA 1
ATOM 474 C C . LYS A 1 67 ? 8.797 -7.177 -30.316 1.00 96.50 67 LYS A C 1
ATOM 476 O O . LYS A 1 67 ? 8.613 -8.359 -30.586 1.00 96.50 67 LYS A O 1
ATOM 481 N N . GLN A 1 68 ? 9.925 -6.535 -30.618 1.00 95.31 68 GLN A N 1
ATOM 482 C CA . GLN A 1 68 ? 11.066 -7.205 -31.251 1.00 95.31 68 GLN A CA 1
ATOM 483 C C . GLN A 1 68 ? 11.667 -8.279 -30.331 1.00 95.31 68 GLN A C 1
ATOM 485 O O . GLN A 1 68 ? 11.899 -9.406 -30.764 1.00 95.31 68 GLN A O 1
ATOM 490 N N . ALA A 1 69 ? 11.851 -7.969 -29.044 1.00 95.19 69 ALA A N 1
ATOM 491 C CA . ALA A 1 69 ? 12.391 -8.905 -28.057 1.00 95.19 69 ALA A CA 1
ATOM 492 C C . ALA A 1 69 ? 11.427 -10.058 -27.714 1.00 95.19 69 ALA A C 1
ATOM 494 O O . ALA A 1 69 ? 11.871 -11.137 -27.308 1.00 95.19 69 ALA A O 1
ATOM 495 N N . PHE A 1 70 ? 10.115 -9.859 -27.889 1.00 95.88 70 PHE A N 1
ATOM 496 C CA . PHE A 1 70 ? 9.088 -10.840 -27.535 1.00 95.88 70 PHE A CA 1
ATOM 497 C C . PHE A 1 70 ? 9.269 -12.180 -28.254 1.00 95.88 70 PHE A C 1
ATOM 499 O O . PHE A 1 70 ? 9.097 -13.223 -27.624 1.00 95.88 70 PHE A O 1
ATOM 506 N N . GLY A 1 71 ? 9.649 -12.176 -29.537 1.00 94.88 71 GLY A N 1
ATOM 507 C CA . GLY A 1 71 ? 9.864 -13.409 -30.302 1.00 94.88 71 GLY A CA 1
ATOM 508 C C . GLY A 1 71 ? 10.912 -14.314 -29.648 1.00 94.88 71 GLY A C 1
ATOM 509 O O . GLY A 1 71 ? 10.645 -15.481 -29.370 1.00 94.88 71 GLY A O 1
ATOM 510 N N . THR A 1 72 ? 12.068 -13.748 -29.297 1.00 95.31 72 THR A N 1
ATOM 511 C CA . THR A 1 72 ? 13.151 -14.484 -28.631 1.00 95.31 72 THR A CA 1
ATOM 512 C C . THR A 1 72 ? 12.780 -14.876 -27.201 1.00 95.31 72 THR A C 1
ATOM 514 O O . THR A 1 72 ? 12.994 -16.018 -26.802 1.00 95.31 72 THR A O 1
ATOM 517 N N . TRP A 1 73 ? 12.190 -13.962 -26.423 1.00 94.75 73 TRP A N 1
ATOM 518 C CA . TRP A 1 73 ? 11.838 -14.208 -25.018 1.00 94.75 73 TRP A CA 1
ATOM 519 C C . TRP A 1 73 ? 10.746 -15.273 -24.841 1.00 94.75 73 TRP A C 1
ATOM 521 O O . TRP A 1 73 ? 10.842 -16.151 -23.975 1.00 94.75 73 TRP A O 1
ATOM 531 N N . SER A 1 74 ? 9.698 -15.214 -25.666 1.00 95.19 74 SER A N 1
ATOM 532 C CA . SER A 1 74 ? 8.576 -16.158 -25.608 1.00 95.19 74 SER A CA 1
ATOM 533 C C . SER A 1 74 ? 8.993 -17.575 -26.012 1.00 95.19 74 SER A C 1
ATOM 535 O O . SER A 1 74 ? 8.519 -18.536 -25.405 1.00 95.19 74 SER A O 1
ATOM 537 N N . ALA A 1 75 ? 9.948 -17.705 -26.940 1.00 96.31 75 ALA A N 1
ATOM 538 C CA . ALA A 1 75 ? 10.509 -18.982 -27.375 1.00 96.31 75 ALA A CA 1
ATOM 539 C C . ALA A 1 75 ? 11.444 -19.650 -26.344 1.00 96.31 75 ALA A C 1
ATOM 541 O O . ALA A 1 75 ? 11.759 -20.833 -26.477 1.00 96.31 75 ALA A O 1
ATOM 542 N N . MET A 1 76 ? 11.897 -18.933 -25.306 1.00 96.19 76 MET A N 1
ATOM 543 C CA . MET A 1 76 ? 12.742 -19.522 -24.261 1.00 96.19 76 MET A CA 1
ATOM 544 C C . MET A 1 76 ? 12.019 -20.648 -23.510 1.00 96.19 76 MET A C 1
ATOM 546 O O . MET A 1 76 ? 10.798 -20.650 -23.339 1.00 96.19 76 MET A O 1
ATOM 550 N N . THR A 1 77 ? 12.783 -21.596 -22.969 1.00 96.62 77 THR A N 1
ATOM 551 C CA . THR A 1 77 ? 12.212 -22.616 -22.084 1.00 96.62 77 THR A CA 1
ATOM 552 C C . THR A 1 77 ? 11.785 -22.001 -20.750 1.00 96.62 77 THR A C 1
ATOM 554 O O . THR A 1 77 ? 12.362 -21.017 -20.276 1.00 96.62 77 THR A O 1
ATOM 557 N N . VAL A 1 78 ? 10.802 -22.621 -20.090 1.00 95.06 78 VAL A N 1
ATOM 558 C CA . VAL A 1 78 ? 10.373 -22.220 -18.739 1.00 95.06 78 VAL A CA 1
ATOM 559 C C . VAL A 1 78 ? 11.558 -22.217 -17.767 1.00 95.06 78 VAL A C 1
ATOM 561 O O . VAL A 1 78 ? 11.699 -21.277 -16.991 1.00 95.06 78 VAL A O 1
ATOM 564 N N . LYS A 1 79 ? 12.456 -23.211 -17.860 1.00 94.25 79 LYS A N 1
ATOM 565 C CA . LYS A 1 79 ? 13.664 -23.309 -17.024 1.00 94.25 79 LYS A CA 1
ATOM 566 C C . LYS A 1 79 ? 14.593 -22.106 -17.203 1.00 94.25 79 LYS A C 1
ATOM 568 O O . LYS A 1 79 ? 15.071 -21.563 -16.213 1.00 94.25 79 LYS A O 1
ATOM 573 N N . ALA A 1 80 ? 14.830 -21.675 -18.443 1.00 94.25 80 ALA A N 1
ATOM 574 C CA . ALA A 1 80 ? 15.693 -20.530 -18.724 1.00 94.25 80 ALA A CA 1
ATOM 575 C C . ALA A 1 80 ? 15.100 -19.221 -18.176 1.00 94.25 80 ALA A C 1
ATOM 577 O O . ALA A 1 80 ? 15.805 -18.450 -17.527 1.00 94.25 80 ALA A O 1
ATOM 578 N N . ARG A 1 81 ? 13.788 -19.000 -18.349 1.00 95.25 81 ARG A N 1
ATOM 579 C CA . ARG A 1 81 ? 13.108 -17.835 -17.757 1.00 95.25 81 ARG A CA 1
ATOM 580 C C . ARG A 1 81 ? 13.109 -17.879 -16.227 1.00 95.25 81 ARG A C 1
ATOM 582 O O . ARG A 1 81 ? 13.348 -16.860 -15.586 1.00 95.25 81 ARG A O 1
ATOM 589 N N . ALA A 1 82 ? 12.885 -19.055 -15.640 1.00 92.50 82 ALA A N 1
ATOM 590 C CA . ALA A 1 82 ? 12.921 -19.241 -14.193 1.00 92.50 82 ALA A CA 1
ATOM 591 C C . ALA A 1 82 ? 14.308 -18.933 -13.610 1.00 92.50 82 ALA A C 1
ATOM 593 O O . ALA A 1 82 ? 14.388 -18.287 -12.572 1.00 92.50 82 ALA A O 1
ATOM 594 N N . ALA A 1 83 ? 15.393 -19.319 -14.290 1.00 93.88 83 ALA A N 1
ATOM 595 C CA . ALA A 1 83 ? 16.754 -19.008 -13.851 1.00 93.88 83 ALA A CA 1
ATOM 596 C C . ALA A 1 83 ? 16.997 -17.492 -13.719 1.00 93.88 83 ALA A C 1
ATOM 598 O O . ALA A 1 83 ? 17.596 -17.051 -12.741 1.00 93.88 83 ALA A O 1
ATOM 599 N N . ILE A 1 84 ? 16.472 -16.689 -14.651 1.00 93.00 84 ILE A N 1
ATOM 600 C CA . ILE A 1 84 ? 16.560 -15.220 -14.596 1.00 93.00 84 ILE A CA 1
ATOM 601 C C . ILE A 1 84 ? 15.784 -14.673 -13.391 1.00 93.00 84 ILE A C 1
ATOM 603 O O . ILE A 1 84 ? 16.317 -13.869 -12.629 1.00 93.00 84 ILE A O 1
ATOM 607 N N . MET A 1 85 ? 14.557 -15.154 -13.169 1.00 91.50 85 MET A N 1
ATOM 608 C CA . MET A 1 85 ? 13.740 -14.739 -12.020 1.00 91.50 85 MET A CA 1
ATOM 609 C C . MET A 1 85 ? 14.372 -15.139 -10.679 1.00 91.50 85 MET A C 1
ATOM 611 O O . MET A 1 85 ? 14.324 -14.374 -9.719 1.00 91.50 85 MET A O 1
ATOM 615 N N . LEU A 1 86 ? 15.011 -16.310 -10.610 1.00 88.81 86 LEU A N 1
ATOM 616 C CA . LEU A 1 86 ? 15.750 -16.760 -9.429 1.00 88.81 86 LEU A CA 1
ATOM 617 C C . LEU A 1 86 ? 16.998 -15.910 -9.182 1.00 88.81 86 LEU A C 1
ATOM 619 O O . LEU A 1 86 ? 17.280 -15.575 -8.033 1.00 88.81 86 LEU A O 1
ATOM 623 N N . LYS A 1 87 ? 17.713 -15.502 -10.238 1.00 93.12 87 LYS A N 1
ATOM 624 C CA . LYS A 1 87 ? 18.845 -14.583 -10.083 1.00 93.12 87 LYS A CA 1
ATOM 625 C C . LYS A 1 87 ? 18.389 -13.216 -9.578 1.00 93.12 87 LYS A C 1
ATOM 627 O O . LYS A 1 87 ? 19.006 -12.659 -8.677 1.00 93.12 87 LYS A O 1
ATOM 632 N N . PHE A 1 88 ? 17.281 -12.702 -10.103 1.00 91.12 88 PHE A N 1
ATOM 633 C CA . PHE A 1 88 ? 16.671 -11.469 -9.608 1.00 91.12 88 PHE A CA 1
ATOM 634 C C . PHE A 1 88 ? 16.263 -11.579 -8.129 1.00 91.12 88 PHE A C 1
ATOM 636 O O . PHE A 1 88 ? 16.557 -10.688 -7.336 1.00 91.12 88 PHE A O 1
ATOM 643 N N . HIS A 1 89 ? 15.666 -12.707 -7.732 1.00 87.00 89 HIS A N 1
ATOM 644 C CA . HIS A 1 89 ? 15.341 -13.002 -6.335 1.00 87.00 89 HIS A CA 1
ATOM 645 C C . HIS A 1 89 ? 16.585 -12.985 -5.430 1.00 87.00 89 HIS A C 1
ATOM 647 O O . HIS A 1 89 ? 16.552 -12.401 -4.349 1.00 87.00 89 HIS A O 1
ATOM 653 N N . GLU A 1 90 ? 17.683 -13.610 -5.861 1.00 89.88 90 GLU A N 1
ATOM 654 C CA . GLU A 1 90 ? 18.962 -13.606 -5.140 1.00 89.88 90 GLU A CA 1
ATOM 655 C C . GLU A 1 90 ? 19.502 -12.180 -4.958 1.00 89.88 90 GLU A C 1
ATOM 657 O O . GLU A 1 90 ? 19.867 -11.801 -3.845 1.00 89.88 90 GLU A O 1
ATOM 662 N N . LEU A 1 91 ? 19.481 -11.368 -6.022 1.00 93.00 91 LEU A N 1
ATOM 663 C CA . LEU A 1 91 ? 19.941 -9.977 -5.986 1.00 93.00 91 LEU A CA 1
ATOM 664 C C . LEU A 1 91 ? 19.113 -9.124 -5.016 1.00 93.00 91 LEU A C 1
ATOM 666 O O . LEU A 1 91 ? 19.685 -8.412 -4.196 1.00 93.00 91 LEU A O 1
ATOM 670 N N . ILE A 1 92 ? 17.781 -9.245 -5.030 1.00 90.12 92 ILE A N 1
ATOM 671 C CA . ILE A 1 92 ? 16.925 -8.527 -4.070 1.00 90.12 92 ILE A CA 1
ATOM 672 C C . ILE A 1 92 ? 17.273 -8.911 -2.629 1.00 90.12 92 ILE A C 1
ATOM 674 O O . ILE A 1 92 ? 17.319 -8.045 -1.759 1.00 90.12 92 ILE A O 1
ATOM 678 N N . ARG A 1 93 ? 17.512 -10.201 -2.353 1.00 87.31 93 ARG A N 1
ATOM 679 C CA . ARG A 1 93 ? 17.897 -10.650 -1.005 1.00 87.31 93 ARG A CA 1
ATOM 680 C C . ARG A 1 93 ? 19.233 -10.065 -0.573 1.00 87.31 93 ARG A C 1
ATOM 682 O O . ARG A 1 93 ? 19.369 -9.703 0.590 1.00 87.31 93 ARG A O 1
ATOM 689 N N . HIS A 1 94 ? 20.196 -10.003 -1.488 1.00 92.88 94 HIS A N 1
ATOM 690 C CA . HIS A 1 94 ? 21.525 -9.478 -1.203 1.00 92.88 94 HIS A CA 1
ATOM 691 C C . HIS A 1 94 ? 21.499 -7.972 -0.905 1.00 92.88 94 HIS A C 1
ATOM 693 O O . HIS A 1 94 ? 22.189 -7.520 0.001 1.00 92.88 94 HIS A O 1
ATOM 699 N N . HIS A 1 95 ? 20.643 -7.219 -1.602 1.00 93.62 95 HIS A N 1
ATOM 700 C CA . HIS A 1 95 ? 20.525 -5.762 -1.477 1.00 93.62 95 HIS A CA 1
ATOM 701 C C . HIS A 1 95 ? 19.306 -5.305 -0.657 1.00 93.62 95 HIS A C 1
ATOM 703 O O . HIS A 1 95 ? 18.859 -4.167 -0.789 1.00 93.62 95 HIS A O 1
ATOM 709 N N . VAL A 1 96 ? 18.727 -6.170 0.186 1.00 91.88 96 VAL A N 1
ATOM 710 C CA . VAL A 1 96 ? 17.462 -5.865 0.884 1.00 91.88 96 VAL A CA 1
ATOM 711 C C . VAL A 1 96 ? 17.551 -4.607 1.745 1.00 91.88 96 VAL A C 1
ATOM 713 O O . VAL A 1 96 ? 16.612 -3.810 1.755 1.00 91.88 96 VAL A O 1
ATOM 716 N N . ASP A 1 97 ? 18.665 -4.414 2.448 1.00 91.62 97 ASP A N 1
ATOM 717 C CA . ASP A 1 97 ? 18.834 -3.281 3.351 1.00 91.62 97 ASP A CA 1
ATOM 718 C C . ASP A 1 97 ? 18.954 -1.969 2.577 1.00 91.62 97 ASP A C 1
ATOM 720 O O . ASP A 1 97 ? 18.233 -1.021 2.890 1.00 91.62 97 ASP A O 1
ATOM 724 N N . GLU A 1 98 ? 19.766 -1.953 1.519 1.00 93.06 98 GLU A N 1
ATOM 725 C CA . GLU A 1 98 ? 19.940 -0.810 0.617 1.00 93.06 98 GLU A CA 1
ATOM 726 C C . GLU A 1 98 ? 18.613 -0.419 -0.052 1.00 93.06 98 GLU A C 1
ATOM 728 O O . GLU A 1 98 ? 18.181 0.732 0.018 1.00 93.06 98 GLU A O 1
ATOM 733 N N . LEU A 1 99 ? 17.898 -1.396 -0.620 1.00 91.00 99 LEU A N 1
ATOM 734 C CA . LEU A 1 99 ? 16.579 -1.178 -1.218 1.00 91.00 99 LEU A CA 1
ATOM 735 C C . LEU A 1 99 ? 15.568 -0.666 -0.185 1.00 91.00 99 LEU A C 1
ATOM 737 O O . LEU A 1 99 ? 14.742 0.194 -0.490 1.00 91.00 99 LEU A O 1
ATOM 741 N N . ALA A 1 100 ? 15.622 -1.171 1.048 1.00 89.12 100 ALA A N 1
ATOM 742 C CA . ALA A 1 100 ? 14.754 -0.696 2.113 1.00 89.12 100 ALA A CA 1
ATOM 743 C C . ALA A 1 100 ? 15.075 0.750 2.517 1.00 89.12 100 ALA A C 1
ATOM 745 O O . ALA A 1 100 ? 14.140 1.496 2.797 1.00 89.12 100 ALA A O 1
ATOM 746 N N . ASP A 1 101 ? 16.344 1.170 2.523 1.00 90.38 101 ASP A N 1
ATOM 747 C CA . ASP A 1 101 ? 16.711 2.570 2.789 1.00 90.38 101 ASP A CA 1
ATOM 748 C C . ASP A 1 101 ? 16.186 3.512 1.707 1.00 90.38 101 ASP A C 1
ATOM 750 O O . ASP A 1 101 ? 15.629 4.560 2.033 1.00 90.38 101 ASP A O 1
ATOM 754 N N . LEU A 1 102 ? 16.253 3.109 0.435 1.00 90.19 102 LEU A N 1
ATOM 755 C CA . LEU A 1 102 ? 15.651 3.868 -0.665 1.00 90.19 102 LEU A CA 1
ATOM 756 C C . LEU A 1 102 ? 14.130 3.992 -0.502 1.00 90.19 102 LEU A C 1
ATOM 758 O O . LEU A 1 102 ? 13.576 5.083 -0.631 1.00 90.19 102 LEU A O 1
ATOM 762 N N . VAL A 1 103 ? 13.448 2.903 -0.131 1.00 89.00 103 VAL A N 1
ATOM 763 C CA . VAL A 1 103 ? 12.000 2.929 0.135 1.00 89.00 103 VAL A CA 1
ATOM 764 C C . VAL A 1 103 ? 11.659 3.845 1.313 1.00 89.00 103 VAL A C 1
ATOM 766 O O . VAL A 1 103 ? 10.654 4.554 1.248 1.00 89.00 103 VAL A O 1
ATOM 769 N N . VAL A 1 104 ? 12.459 3.848 2.384 1.00 87.00 104 VAL A N 1
ATOM 770 C CA . VAL A 1 104 ? 12.289 4.776 3.516 1.00 87.00 104 VAL A CA 1
ATOM 771 C C . VAL A 1 104 ? 12.476 6.220 3.049 1.00 87.00 104 VAL A C 1
ATOM 773 O O . VAL A 1 104 ? 11.652 7.072 3.377 1.00 87.00 104 VAL A O 1
ATOM 776 N N . LEU A 1 105 ? 13.515 6.487 2.258 1.00 87.88 105 LEU A N 1
ATOM 777 C CA . LEU A 1 105 ? 13.852 7.822 1.772 1.00 87.88 105 LEU A CA 1
ATOM 778 C C . LEU A 1 105 ? 12.759 8.405 0.863 1.00 87.88 105 LEU A C 1
ATOM 780 O O . LEU A 1 105 ? 12.356 9.551 1.063 1.00 87.88 105 LEU A O 1
ATOM 784 N N . GLU A 1 106 ? 12.270 7.622 -0.101 1.00 86.62 106 GLU A N 1
ATOM 785 C CA . GLU A 1 106 ? 11.304 8.058 -1.120 1.00 86.62 106 GLU A CA 1
ATOM 786 C C . GLU A 1 106 ? 9.844 7.984 -0.648 1.00 86.62 106 GLU A C 1
ATOM 788 O O . GLU A 1 106 ? 9.031 8.811 -1.039 1.00 86.62 106 GLU A O 1
ATOM 793 N N . ASN A 1 107 ? 9.482 7.022 0.209 1.00 85.62 107 ASN A N 1
ATOM 794 C CA . ASN A 1 107 ? 8.083 6.822 0.619 1.00 85.62 107 ASN A CA 1
ATOM 795 C C . ASN A 1 107 ? 7.800 7.213 2.075 1.00 85.62 107 ASN A C 1
ATOM 797 O O . ASN A 1 107 ? 6.644 7.191 2.491 1.00 85.62 107 ASN A O 1
ATOM 801 N N . GLY A 1 108 ? 8.825 7.507 2.879 1.00 81.38 108 GLY A N 1
ATOM 802 C CA . GLY A 1 108 ? 8.670 7.876 4.288 1.00 81.38 108 GLY A CA 1
ATOM 803 C C . GLY A 1 108 ? 8.216 6.736 5.206 1.00 81.38 108 GLY A C 1
ATOM 804 O O . GLY A 1 108 ? 7.824 7.004 6.340 1.00 81.38 108 GLY A O 1
ATOM 805 N N . LYS A 1 109 ? 8.243 5.476 4.740 1.00 83.12 109 LYS A N 1
ATOM 806 C CA . LYS A 1 109 ? 7.869 4.286 5.530 1.00 83.12 109 LYS A CA 1
ATOM 807 C C . LYS A 1 109 ? 8.840 4.053 6.684 1.00 83.12 109 LYS A C 1
ATOM 809 O O . LYS A 1 109 ? 9.986 4.491 6.642 1.00 83.12 109 LYS A O 1
ATOM 814 N N . ASN A 1 110 ? 8.417 3.280 7.685 1.00 81.62 110 ASN A N 1
ATOM 815 C CA . ASN A 1 110 ? 9.375 2.774 8.662 1.00 81.62 110 ASN A CA 1
ATOM 816 C C . ASN A 1 110 ? 10.262 1.666 8.054 1.00 81.62 110 ASN A C 1
ATOM 818 O O . ASN A 1 110 ? 9.846 0.950 7.137 1.00 81.62 110 ASN A O 1
ATOM 822 N N . LYS A 1 111 ? 11.487 1.504 8.567 1.00 84.62 111 LYS A N 1
ATOM 823 C CA . LYS A 1 111 ? 12.479 0.560 8.021 1.00 84.62 111 LYS A CA 1
ATOM 824 C C . LYS A 1 111 ? 11.984 -0.887 8.046 1.00 84.62 111 LYS A C 1
ATOM 826 O O . LYS A 1 111 ? 12.159 -1.609 7.070 1.00 84.62 111 LYS A O 1
ATOM 831 N N . SER A 1 112 ? 11.304 -1.311 9.112 1.00 83.19 112 SER A N 1
ATOM 832 C CA . SER A 1 112 ? 10.750 -2.671 9.205 1.00 83.19 112 SER A CA 1
ATOM 833 C C . SER A 1 112 ? 9.687 -2.959 8.136 1.00 83.19 112 SER A C 1
ATOM 835 O O . SER A 1 112 ? 9.656 -4.042 7.555 1.00 83.19 112 SER A O 1
ATOM 837 N N . GLU A 1 113 ? 8.834 -1.984 7.828 1.00 80.94 113 GLU A N 1
ATOM 838 C CA . GLU A 1 113 ? 7.830 -2.065 6.771 1.00 80.94 113 GLU A CA 1
ATOM 839 C C . GLU A 1 113 ? 8.449 -1.955 5.383 1.00 80.94 113 GLU A C 1
ATOM 841 O O . GLU A 1 113 ? 7.942 -2.578 4.449 1.00 80.94 113 GLU A O 1
ATOM 846 N N . ALA A 1 114 ? 9.522 -1.178 5.231 1.00 82.50 114 ALA A N 1
ATOM 847 C CA . ALA A 1 114 ? 10.286 -1.087 3.996 1.00 82.50 114 ALA A CA 1
ATOM 848 C C . ALA A 1 114 ? 10.948 -2.431 3.671 1.00 82.50 114 ALA A C 1
ATOM 850 O O . ALA A 1 114 ? 10.705 -2.969 2.594 1.00 82.50 114 ALA A O 1
ATOM 851 N N . ILE A 1 115 ? 11.642 -3.044 4.638 1.00 86.12 115 ILE A N 1
ATOM 852 C CA . ILE A 1 115 ? 12.198 -4.400 4.517 1.00 86.12 115 ILE A CA 1
ATOM 853 C C . ILE A 1 115 ? 11.088 -5.391 4.166 1.00 86.12 115 ILE A C 1
ATOM 855 O O . ILE A 1 115 ? 11.201 -6.134 3.194 1.00 86.12 115 ILE A O 1
ATOM 859 N N . ALA A 1 116 ? 9.970 -5.371 4.897 1.00 82.38 116 ALA A N 1
ATOM 860 C CA . ALA A 1 116 ? 8.844 -6.247 4.592 1.00 82.38 116 ALA A CA 1
ATOM 861 C C . ALA A 1 116 ? 8.270 -5.998 3.185 1.00 82.38 116 ALA A C 1
ATOM 863 O O . ALA A 1 116 ? 7.853 -6.945 2.529 1.00 82.38 116 ALA A O 1
ATOM 864 N N . SER A 1 117 ? 8.251 -4.752 2.700 1.00 78.94 117 SER A N 1
ATOM 865 C CA . SER A 1 117 ? 7.787 -4.405 1.348 1.00 78.94 117 SER A CA 1
ATOM 866 C C . SER A 1 117 ? 8.737 -4.925 0.267 1.00 78.94 117 SER A C 1
ATOM 868 O O . SER A 1 117 ? 8.268 -5.467 -0.727 1.00 78.94 117 SER A O 1
ATOM 870 N N . VAL A 1 118 ? 10.051 -4.818 0.473 1.00 84.12 118 VAL A N 1
ATOM 871 C CA . VAL A 1 118 ? 11.065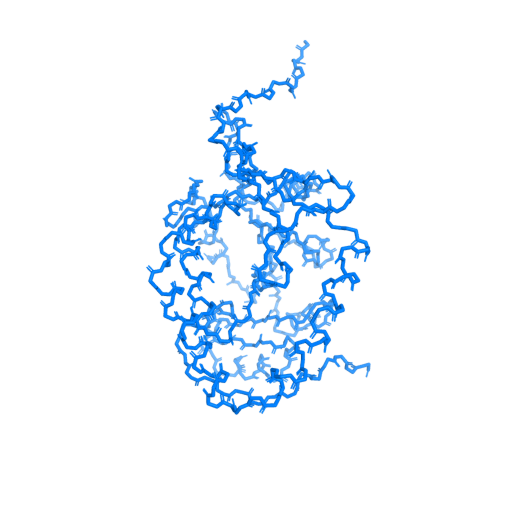 -5.347 -0.454 1.00 84.12 118 VAL A CA 1
ATOM 872 C C . VAL A 1 118 ? 11.019 -6.875 -0.472 1.00 84.12 118 VAL A C 1
ATOM 874 O O . VAL A 1 118 ? 10.929 -7.491 -1.530 1.00 84.12 118 VAL A O 1
ATOM 877 N N . LEU A 1 119 ? 10.968 -7.506 0.702 1.00 80.94 119 LEU A N 1
ATOM 878 C CA . LEU A 1 119 ? 10.878 -8.961 0.819 1.00 80.94 119 LEU A CA 1
ATOM 879 C C . LEU A 1 119 ? 9.551 -9.521 0.296 1.00 80.94 119 LEU A C 1
ATOM 881 O O . LEU A 1 119 ? 9.496 -10.697 -0.058 1.00 80.94 119 LEU A O 1
ATOM 885 N N . LYS A 1 120 ? 8.487 -8.712 0.202 1.00 73.38 120 LYS A N 1
ATOM 886 C CA . LYS A 1 120 ? 7.262 -9.132 -0.488 1.00 73.38 120 LYS A CA 1
ATOM 887 C C . LYS A 1 120 ? 7.519 -9.424 -1.957 1.00 73.38 120 LYS A C 1
ATOM 889 O O . LYS A 1 120 ? 6.913 -10.360 -2.431 1.00 73.38 120 LYS A O 1
ATOM 894 N N . VAL A 1 121 ? 8.443 -8.746 -2.645 1.00 67.19 121 VAL A N 1
ATOM 895 C CA . VAL A 1 121 ? 8.790 -9.051 -4.054 1.00 67.19 121 VAL A CA 1
ATOM 896 C C . VAL A 1 121 ? 9.329 -10.477 -4.213 1.00 67.19 121 VAL A C 1
ATOM 898 O O . VAL A 1 121 ? 9.173 -11.105 -5.257 1.00 67.19 121 VAL A O 1
ATOM 901 N N . LEU A 1 122 ? 9.900 -11.039 -3.146 1.00 56.53 122 LEU A N 1
ATOM 902 C CA . LEU A 1 122 ? 10.371 -12.422 -3.116 1.00 56.53 122 LEU A CA 1
ATOM 903 C C . LEU A 1 122 ? 9.230 -13.451 -3.080 1.00 56.53 122 LEU A C 1
ATOM 905 O O . LEU A 1 122 ? 9.499 -14.651 -3.152 1.00 56.53 122 LEU A O 1
ATOM 909 N N . ARG A 1 123 ? 7.974 -13.008 -2.935 1.00 43.56 123 ARG A N 1
ATOM 910 C CA . ARG A 1 123 ? 6.773 -13.846 -2.936 1.00 43.56 123 ARG A CA 1
ATOM 911 C C . ARG A 1 123 ? 5.696 -13.230 -3.846 1.00 43.56 123 ARG A C 1
ATOM 913 O O . ARG A 1 123 ? 5.567 -12.019 -3.926 1.00 43.56 123 ARG A O 1
ATOM 920 N N . PRO A 1 124 ? 4.854 -14.024 -4.511 1.00 34.31 124 PRO A N 1
ATOM 921 C CA . PRO A 1 124 ? 3.724 -13.491 -5.270 1.00 34.31 124 PRO A CA 1
ATOM 922 C C . PRO A 1 124 ? 2.598 -13.035 -4.320 1.00 34.31 124 PRO A C 1
ATOM 924 O O . PRO A 1 124 ? 1.563 -13.683 -4.219 1.00 34.31 124 PRO A O 1
ATOM 927 N N . VAL A 1 125 ? 2.807 -11.950 -3.565 1.00 36.09 125 VAL A N 1
ATOM 928 C CA . VAL A 1 125 ? 1.788 -11.364 -2.679 1.00 36.09 125 VAL A CA 1
ATOM 929 C C . VAL A 1 125 ? 1.705 -9.858 -2.921 1.00 36.09 125 VAL A C 1
ATOM 931 O O . VAL A 1 125 ? 2.634 -9.106 -2.626 1.00 36.09 125 VAL A O 1
ATOM 934 N N . PHE A 1 126 ? 0.563 -9.450 -3.472 1.00 30.17 126 PHE A N 1
ATOM 935 C CA . PHE A 1 126 ? 0.203 -8.097 -3.891 1.00 30.17 126 PHE A CA 1
ATOM 936 C C . PHE A 1 126 ? 0.377 -7.018 -2.797 1.00 30.17 126 PHE A C 1
ATOM 938 O O . PHE A 1 126 ? 0.342 -7.275 -1.587 1.00 30.17 126 PHE A O 1
ATOM 945 N N . THR A 1 127 ? 0.608 -5.782 -3.248 1.00 33.16 127 THR A N 1
ATOM 946 C CA . THR A 1 127 ? 0.932 -4.591 -2.445 1.00 33.16 127 THR A CA 1
ATOM 947 C C . THR A 1 127 ? -0.314 -3.831 -1.942 1.00 33.16 127 THR A C 1
ATOM 949 O O . THR A 1 127 ? -1.451 -4.209 -2.196 1.00 33.16 127 THR A O 1
ATOM 952 N N . ARG A 1 128 ? -0.093 -2.818 -1.086 1.00 51.72 128 ARG A N 1
ATOM 953 C CA . ARG A 1 128 ? -1.033 -2.279 -0.080 1.00 51.72 128 ARG A CA 1
ATOM 954 C C . ARG A 1 128 ? -2.173 -1.375 -0.613 1.00 51.72 128 ARG A C 1
ATOM 956 O O . ARG A 1 128 ? -2.072 -0.162 -0.486 1.00 51.72 128 ARG A O 1
ATOM 963 N N . CYS A 1 129 ? -3.311 -1.948 -1.004 1.00 59.06 129 CYS A N 1
ATOM 964 C CA . CYS A 1 129 ? -4.628 -1.271 -0.919 1.00 59.06 129 CYS A CA 1
ATOM 965 C C . CYS A 1 129 ? -5.515 -1.820 0.225 1.00 59.06 129 CYS A C 1
ATOM 967 O O . CYS A 1 129 ? -6.720 -1.617 0.249 1.00 59.06 129 CYS A O 1
ATOM 969 N N . MET A 1 130 ? -4.922 -2.555 1.174 1.00 57.00 130 MET A N 1
ATOM 970 C CA . MET A 1 130 ? -5.631 -3.318 2.220 1.00 57.00 130 MET A CA 1
ATOM 971 C C . MET A 1 130 ? -5.483 -2.699 3.620 1.00 57.00 130 MET A C 1
ATOM 973 O O . MET A 1 130 ? -5.359 -3.423 4.610 1.00 57.00 130 MET A O 1
ATOM 977 N N . ALA A 1 131 ? -5.380 -1.371 3.722 1.00 59.09 131 ALA A N 1
ATOM 978 C CA . ALA A 1 131 ? -5.405 -0.725 5.032 1.00 59.09 131 ALA A CA 1
ATOM 979 C C . ALA A 1 131 ? -6.792 -0.930 5.660 1.00 59.09 131 ALA A C 1
ATOM 981 O O . ALA A 1 131 ? -7.801 -0.703 5.002 1.00 59.09 131 ALA A O 1
ATOM 982 N N . ALA A 1 132 ? -6.837 -1.356 6.923 1.00 59.88 132 ALA A N 1
ATOM 983 C CA . ALA A 1 132 ? -8.085 -1.413 7.677 1.00 59.88 132 ALA A CA 1
ATOM 984 C C . ALA A 1 132 ? -8.471 0.017 8.084 1.00 59.88 132 ALA A C 1
ATOM 986 O O . ALA A 1 132 ? -8.077 0.491 9.149 1.00 59.88 132 ALA A O 1
ATOM 987 N N . SER A 1 133 ? -9.156 0.723 7.185 1.00 73.00 133 SER A N 1
ATOM 988 C CA . SER A 1 133 ? -9.639 2.090 7.405 1.00 73.00 133 SER A CA 1
ATOM 989 C C . SER A 1 133 ? -10.899 2.132 8.265 1.00 73.00 133 SER A C 1
ATOM 991 O O . SER A 1 133 ? -11.111 3.126 8.949 1.00 73.00 133 SER A O 1
ATOM 993 N N . VAL A 1 134 ? -11.700 1.061 8.272 1.00 83.88 134 VAL A N 1
ATOM 994 C CA . VAL A 1 134 ? -12.959 0.965 9.022 1.00 83.88 134 VAL A CA 1
ATOM 995 C C . VAL A 1 134 ? -12.907 -0.194 10.019 1.00 83.88 134 VAL A C 1
ATOM 997 O O . VAL A 1 134 ? -12.503 -1.306 9.676 1.00 83.88 134 VAL A O 1
ATOM 1000 N N . LEU A 1 135 ? -13.328 0.066 11.255 1.00 86.31 135 LEU A N 1
ATOM 1001 C CA . LEU A 1 135 ? -13.481 -0.899 12.338 1.00 86.31 135 LEU A CA 1
ATOM 1002 C C . LEU A 1 135 ? -14.939 -0.906 12.803 1.00 86.31 135 LEU A C 1
ATOM 1004 O O . LEU A 1 135 ? -15.398 0.046 13.432 1.00 86.31 135 LEU A O 1
ATOM 1008 N N . LEU A 1 136 ? -15.643 -1.999 12.516 1.00 88.38 136 LEU A N 1
ATOM 1009 C CA . LEU A 1 136 ? -16.997 -2.237 13.009 1.00 88.38 136 LEU A CA 1
ATOM 1010 C C . LEU A 1 136 ? -16.933 -3.021 14.321 1.00 88.38 136 LEU A C 1
ATOM 1012 O O . LEU A 1 136 ? -16.277 -4.063 14.395 1.00 88.38 136 LEU A O 1
ATOM 1016 N N . LEU A 1 137 ? -17.598 -2.513 15.353 1.00 88.44 137 LEU A N 1
ATOM 1017 C CA . LEU A 1 137 ? -17.649 -3.115 16.681 1.00 88.44 137 LEU A CA 1
ATOM 1018 C C . LEU A 1 137 ? -19.056 -3.631 16.953 1.00 88.44 137 LEU A C 1
ATOM 1020 O O . LEU A 1 137 ? -19.982 -2.835 17.027 1.00 88.44 137 LEU A O 1
ATOM 1024 N N . VAL A 1 138 ? -19.215 -4.945 17.102 1.00 87.62 138 VAL A N 1
ATOM 1025 C CA . VAL A 1 138 ? -20.520 -5.560 17.379 1.00 87.62 138 VAL A CA 1
ATOM 1026 C C . VAL A 1 138 ? -20.708 -5.687 18.891 1.00 87.62 138 VAL A C 1
ATOM 1028 O O . VAL A 1 138 ? -19.915 -6.364 19.550 1.00 87.62 138 VAL A O 1
ATOM 1031 N N . GLY A 1 139 ? -21.751 -5.061 19.439 1.00 83.50 139 GLY A N 1
ATOM 1032 C CA . GLY A 1 139 ? -22.029 -5.046 20.882 1.00 83.50 139 GLY A CA 1
ATOM 1033 C C . GLY A 1 139 ? -21.142 -4.073 21.674 1.00 83.50 139 GLY A C 1
ATOM 1034 O O . GLY A 1 139 ? -20.518 -3.180 21.101 1.00 83.50 139 GLY A O 1
ATOM 1035 N N . ASP A 1 140 ? -21.091 -4.210 23.006 1.00 81.94 140 ASP A N 1
ATOM 1036 C CA . ASP A 1 140 ? -20.283 -3.322 23.861 1.00 81.94 140 ASP A CA 1
ATOM 1037 C C . ASP A 1 140 ? -18.791 -3.671 23.783 1.00 81.94 140 ASP A C 1
ATOM 1039 O O . ASP A 1 140 ? -18.307 -4.641 24.369 1.00 81.94 140 ASP A O 1
ATOM 1043 N N . CYS A 1 141 ? -18.065 -2.842 23.037 1.00 81.94 141 CYS A N 1
ATOM 1044 C CA . CYS A 1 141 ? -16.622 -2.933 22.844 1.00 81.94 141 CYS A CA 1
ATOM 1045 C C . CYS A 1 141 ? -15.892 -1.670 23.336 1.00 81.94 141 CYS A C 1
ATOM 1047 O O . CYS A 1 141 ? -14.805 -1.355 22.845 1.00 81.94 141 CYS A O 1
ATOM 1049 N N . SER A 1 142 ? -16.461 -0.939 24.299 1.00 81.81 142 SER A N 1
ATOM 1050 C CA . SER A 1 142 ? -15.886 0.303 24.847 1.00 81.81 142 SER A CA 1
ATOM 1051 C C . SER A 1 142 ? -14.422 0.148 25.293 1.00 81.81 142 SER A C 1
ATOM 1053 O O . SER A 1 142 ? -13.558 0.930 24.894 1.00 81.81 142 SER A O 1
ATOM 1055 N N . ALA A 1 143 ? -14.096 -0.942 25.994 1.00 85.75 143 ALA A N 1
ATOM 1056 C CA . ALA A 1 143 ? -12.725 -1.250 26.415 1.00 85.75 143 ALA A CA 1
ATOM 1057 C C . ALA A 1 143 ? -11.739 -1.416 25.238 1.00 85.75 143 ALA A C 1
ATOM 1059 O O . ALA A 1 143 ? -10.557 -1.077 25.351 1.00 85.75 143 ALA A O 1
ATOM 1060 N N . LEU A 1 144 ? -12.204 -1.930 24.093 1.00 84.81 144 LEU A N 1
ATOM 1061 C CA . LEU A 1 144 ? -11.376 -2.060 22.893 1.00 84.81 144 LEU A CA 1
ATOM 1062 C C . LEU A 1 144 ? -11.114 -0.690 22.262 1.00 84.81 144 LEU A C 1
ATOM 1064 O O . LEU A 1 144 ? -9.981 -0.420 21.860 1.00 84.81 144 LEU A O 1
ATOM 1068 N N . VAL A 1 145 ? -12.124 0.182 22.219 1.00 83.75 145 VAL A N 1
ATOM 1069 C CA . VAL A 1 145 ? -11.967 1.569 21.756 1.00 83.75 145 VAL A CA 1
ATOM 1070 C C . VAL A 1 145 ? -10.912 2.290 22.591 1.00 83.75 145 VAL A C 1
ATOM 1072 O O . VAL A 1 145 ? -9.971 2.860 22.032 1.00 83.75 145 VAL A O 1
ATOM 1075 N N . ASP A 1 146 ? -10.990 2.183 23.917 1.00 85.75 146 ASP A N 1
ATOM 1076 C CA . ASP A 1 146 ? -10.016 2.788 24.829 1.00 85.75 146 ASP A CA 1
ATOM 1077 C C . ASP A 1 146 ? -8.601 2.237 24.622 1.00 85.75 146 ASP A C 1
ATOM 1079 O O . ASP A 1 146 ? -7.618 2.990 24.623 1.00 85.75 146 ASP A O 1
ATOM 1083 N N . ALA A 1 147 ? -8.471 0.931 24.378 1.00 87.31 147 ALA A N 1
ATOM 1084 C CA . ALA A 1 147 ? -7.188 0.308 24.071 1.00 87.31 147 ALA A CA 1
ATOM 1085 C C . ALA A 1 147 ? -6.607 0.801 22.733 1.00 87.31 147 ALA A C 1
ATOM 1087 O O . ALA A 1 147 ? -5.404 1.071 22.648 1.00 87.31 147 ALA A O 1
ATOM 1088 N N . VAL A 1 148 ? -7.437 0.958 21.696 1.00 84.31 148 VAL A N 1
ATOM 1089 C CA . VAL A 1 148 ? -7.032 1.509 20.389 1.00 84.31 148 VAL A CA 1
ATOM 1090 C C . VAL A 1 148 ? -6.571 2.955 20.545 1.00 84.31 148 VAL A C 1
ATOM 1092 O O . VAL A 1 148 ? -5.483 3.306 20.087 1.00 84.31 148 VAL A O 1
ATOM 1095 N N . VAL A 1 149 ? -7.341 3.772 21.262 1.00 83.94 149 VAL A N 1
ATOM 1096 C CA . VAL A 1 149 ? -7.019 5.167 21.587 1.00 83.94 149 VAL A CA 1
ATOM 1097 C C . VAL A 1 149 ? -5.703 5.268 22.359 1.00 83.94 149 VAL A C 1
ATOM 1099 O O . VAL A 1 149 ? -4.846 6.088 22.026 1.00 83.94 149 VAL A O 1
ATOM 1102 N N . THR A 1 150 ? -5.503 4.413 23.361 1.00 86.50 150 THR A N 1
ATOM 1103 C CA . THR A 1 150 ? -4.277 4.376 24.170 1.00 86.50 150 THR A CA 1
ATOM 1104 C C . THR A 1 150 ? -3.063 4.019 23.317 1.00 86.50 150 THR A C 1
ATOM 1106 O O . THR A 1 150 ? -2.040 4.702 23.381 1.00 86.50 150 THR A O 1
ATOM 1109 N N . LYS A 1 151 ? -3.179 3.001 22.454 1.00 85.38 151 LYS A N 1
ATOM 1110 C CA . LYS A 1 151 ? -2.103 2.634 21.523 1.00 85.38 151 LYS A CA 1
ATOM 1111 C C . LYS A 1 151 ? -1.819 3.744 20.517 1.00 85.38 151 LYS A C 1
ATOM 1113 O O . LYS A 1 151 ? -0.654 4.058 20.294 1.00 85.38 151 LYS A O 1
ATOM 1118 N N . ALA A 1 152 ? -2.852 4.374 19.958 1.00 81.44 152 ALA A N 1
ATOM 1119 C CA . ALA A 1 152 ? -2.700 5.484 19.021 1.00 81.44 152 ALA A CA 1
ATOM 1120 C C . ALA A 1 152 ? -1.955 6.674 19.655 1.00 81.44 152 ALA A C 1
ATOM 1122 O O . ALA A 1 152 ? -1.093 7.264 19.008 1.00 81.44 152 ALA A O 1
ATOM 1123 N N . LYS A 1 153 ? -2.215 6.982 20.936 1.00 83.06 153 LYS A N 1
ATOM 1124 C CA . LYS A 1 153 ? -1.504 8.028 21.701 1.00 83.06 153 LYS A CA 1
ATOM 1125 C C . LYS A 1 153 ? -0.022 7.720 21.937 1.00 83.06 153 LYS A C 1
ATOM 1127 O O . LYS A 1 153 ? 0.766 8.654 22.070 1.00 83.06 153 LYS A O 1
ATOM 1132 N N . ALA A 1 154 ? 0.349 6.442 22.018 1.00 85.38 154 ALA A N 1
ATOM 1133 C CA . ALA A 1 154 ? 1.722 6.007 22.273 1.00 85.38 154 ALA A CA 1
ATOM 1134 C C . ALA A 1 154 ? 2.616 6.033 21.018 1.00 85.38 154 ALA A C 1
ATOM 1136 O O . ALA A 1 154 ? 3.840 5.957 21.131 1.00 85.38 154 ALA A O 1
ATOM 1137 N N . LEU A 1 155 ? 2.025 6.139 19.823 1.00 82.00 155 LEU A N 1
ATOM 1138 C CA . LEU A 1 155 ? 2.770 6.185 18.569 1.00 82.00 155 LEU A CA 1
ATOM 1139 C C . LEU A 1 155 ? 3.561 7.493 18.438 1.00 82.00 155 LEU A C 1
ATOM 1141 O O . LEU A 1 155 ? 3.065 8.585 18.714 1.00 82.00 155 LEU A O 1
ATOM 1145 N N . THR A 1 156 ? 4.801 7.376 17.967 1.00 82.44 156 THR A N 1
ATOM 1146 C CA . THR A 1 156 ? 5.704 8.511 17.732 1.00 82.44 156 THR A CA 1
ATOM 1147 C C . THR A 1 156 ? 6.063 8.626 16.255 1.00 82.44 156 THR A C 1
ATOM 1149 O O . THR A 1 156 ? 5.926 7.666 15.495 1.00 82.44 156 THR A O 1
ATOM 1152 N N . ARG A 1 157 ? 6.481 9.821 15.822 1.00 82.56 157 ARG A N 1
ATOM 1153 C CA . ARG A 1 157 ? 6.867 10.078 14.428 1.00 82.56 157 ARG A CA 1
ATOM 1154 C C . ARG A 1 157 ? 8.260 9.541 14.192 1.00 82.56 157 ARG A C 1
ATOM 1156 O O . ARG A 1 157 ? 9.125 9.690 15.054 1.00 82.56 157 ARG A O 1
ATOM 1163 N N . GLY A 1 158 ? 8.477 9.034 12.992 1.00 81.00 158 GLY A N 1
ATOM 1164 C CA . GLY A 1 158 ? 9.802 8.709 12.499 1.00 81.00 158 GLY A CA 1
ATOM 1165 C C . GLY A 1 158 ? 9.798 7.469 11.626 1.00 81.00 158 GLY A C 1
ATOM 1166 O O . GLY A 1 158 ? 8.753 6.917 11.285 1.00 81.00 158 GLY A O 1
ATOM 1167 N N . THR A 1 159 ? 10.997 7.059 11.242 1.00 79.81 159 THR A N 1
ATOM 1168 C CA . THR A 1 159 ? 11.233 5.950 10.315 1.00 79.81 159 THR A CA 1
ATOM 1169 C C . THR A 1 159 ? 11.769 4.703 11.023 1.00 79.81 159 THR A C 1
ATOM 1171 O O . THR A 1 159 ? 11.963 3.668 10.380 1.00 79.81 159 THR A O 1
ATOM 1174 N N . ALA A 1 160 ? 11.970 4.749 12.346 1.00 80.88 160 ALA A N 1
ATOM 1175 C CA . ALA A 1 160 ? 12.355 3.576 13.122 1.00 80.88 160 ALA A CA 1
ATOM 1176 C C . ALA A 1 160 ? 11.175 2.605 13.299 1.00 80.88 160 ALA A C 1
ATOM 1178 O O . ALA A 1 160 ? 10.003 2.958 13.135 1.00 80.88 160 ALA A O 1
ATOM 1179 N N . ALA A 1 161 ? 11.481 1.353 13.639 1.00 74.12 161 ALA A N 1
ATOM 1180 C CA . ALA A 1 161 ? 10.460 0.342 13.895 1.00 74.12 161 ALA A CA 1
ATOM 1181 C C . ALA A 1 161 ? 9.493 0.798 15.007 1.00 74.12 161 ALA A C 1
ATOM 1183 O O . ALA A 1 161 ? 9.916 1.291 16.050 1.00 74.12 161 ALA A O 1
ATOM 1184 N N . GLY A 1 162 ? 8.188 0.637 14.773 1.00 70.62 162 GLY A N 1
ATOM 1185 C CA . GLY A 1 162 ? 7.141 1.066 15.711 1.00 70.62 162 GLY A CA 1
ATOM 1186 C C . GLY A 1 162 ? 6.767 2.552 15.633 1.00 70.62 162 GLY A C 1
ATOM 1187 O O . GLY A 1 162 ? 5.865 2.980 16.352 1.00 70.62 162 GLY A O 1
ATOM 1188 N N . GLN A 1 163 ? 7.410 3.328 14.755 1.00 80.62 163 GLN A N 1
ATOM 1189 C CA . GLN A 1 163 ? 7.062 4.723 14.495 1.00 80.62 163 GLN A CA 1
ATOM 1190 C C . GLN A 1 163 ? 6.169 4.874 13.259 1.00 80.62 163 GLN A C 1
ATOM 1192 O O . GLN A 1 163 ? 6.110 4.000 12.386 1.00 80.62 163 GLN A O 1
ATOM 1197 N N . VAL A 1 164 ? 5.464 6.005 13.200 1.00 80.06 164 VAL A N 1
ATOM 1198 C CA . VAL A 1 164 ? 4.598 6.386 12.082 1.00 80.06 164 VAL A CA 1
ATOM 1199 C C . VAL A 1 164 ? 5.386 7.260 11.115 1.00 80.06 164 VAL A C 1
ATOM 1201 O O . VAL A 1 164 ? 5.912 8.306 11.504 1.00 80.06 164 VAL A O 1
ATOM 1204 N N . GLY A 1 165 ? 5.436 6.806 9.864 1.00 81.94 165 GLY A N 1
ATOM 1205 C CA . GLY A 1 165 ? 6.092 7.476 8.749 1.00 81.94 165 GLY A CA 1
ATOM 1206 C C . GLY A 1 165 ? 5.370 8.727 8.246 1.00 81.94 165 GLY A C 1
ATOM 1207 O O . GLY A 1 165 ? 4.245 9.032 8.649 1.00 81.94 165 GLY A O 1
ATOM 1208 N N . ALA A 1 166 ? 6.023 9.453 7.341 1.00 84.31 166 ALA A N 1
ATOM 1209 C CA . ALA A 1 166 ? 5.408 10.585 6.652 1.00 84.31 166 ALA A CA 1
ATOM 1210 C C . ALA A 1 166 ? 4.447 10.101 5.551 1.00 84.31 166 ALA A C 1
ATOM 1212 O O . ALA A 1 166 ? 4.583 8.998 5.024 1.00 84.31 166 ALA A O 1
ATOM 1213 N N . ILE A 1 167 ? 3.466 10.932 5.204 1.00 84.12 167 ILE A N 1
ATOM 1214 C CA . ILE A 1 167 ? 2.576 10.701 4.061 1.00 84.12 167 ILE A CA 1
ATOM 1215 C C . ILE A 1 167 ? 3.298 11.102 2.777 1.00 84.12 167 ILE A C 1
ATOM 1217 O O . ILE A 1 167 ? 4.081 12.035 2.800 1.00 84.12 167 ILE A O 1
ATOM 1221 N N . ILE A 1 168 ? 3.009 10.431 1.662 1.00 85.00 168 ILE A N 1
ATOM 1222 C CA . ILE A 1 168 ? 3.777 10.537 0.413 1.00 85.00 168 ILE A CA 1
ATOM 1223 C C . ILE A 1 168 ? 3.975 11.970 -0.113 1.00 85.00 168 ILE A C 1
ATOM 1225 O O . ILE A 1 168 ? 5.070 12.313 -0.539 1.00 85.00 168 ILE A O 1
ATOM 1229 N N . ASP A 1 169 ? 2.946 12.820 -0.073 1.00 82.50 169 ASP A N 1
ATOM 1230 C CA . ASP A 1 169 ? 2.997 14.150 -0.681 1.00 82.50 169 ASP A CA 1
ATOM 1231 C C . ASP A 1 169 ? 2.112 15.188 0.033 1.00 82.50 169 ASP A C 1
ATOM 1233 O O . ASP A 1 169 ? 1.264 14.890 0.888 1.00 82.50 169 ASP A O 1
ATOM 1237 N N . ALA A 1 170 ? 2.288 16.451 -0.365 1.00 84.19 170 ALA A N 1
ATOM 1238 C CA . ALA A 1 170 ? 1.514 17.579 0.144 1.00 84.19 170 ALA A CA 1
ATOM 1239 C C . ALA A 1 170 ? 0.004 17.449 -0.137 1.00 84.19 170 ALA A C 1
ATOM 1241 O O . ALA A 1 170 ? -0.823 17.905 0.659 1.00 84.19 170 ALA A O 1
ATOM 1242 N N . ALA A 1 171 ? -0.377 16.848 -1.269 1.00 85.19 171 ALA A N 1
ATOM 1243 C CA . ALA A 1 171 ? -1.777 16.686 -1.655 1.00 85.19 171 ALA A CA 1
ATOM 1244 C C . ALA A 1 171 ? -2.503 15.712 -0.715 1.00 85.19 171 ALA A C 1
ATOM 1246 O O . ALA A 1 171 ? -3.604 15.995 -0.239 1.00 85.19 171 ALA A O 1
ATOM 1247 N N . SER A 1 172 ? -1.856 14.602 -0.384 1.00 81.44 172 SER A N 1
ATOM 1248 C CA . SER A 1 172 ? -2.335 13.573 0.530 1.00 81.44 172 SER A CA 1
ATOM 1249 C C . SER A 1 172 ? -2.334 14.073 1.971 1.00 81.44 172 SER A C 1
ATOM 1251 O O . SER A 1 172 ? -3.311 13.848 2.688 1.00 81.44 172 SER A O 1
ATOM 1253 N N . GLN A 1 173 ? -1.328 14.854 2.382 1.00 81.19 173 GLN A N 1
ATOM 1254 C CA . GLN A 1 173 ? -1.359 15.548 3.674 1.00 81.19 173 GLN A CA 1
ATOM 1255 C C . GLN A 1 173 ? -2.566 16.498 3.773 1.00 81.19 173 GLN A C 1
ATOM 1257 O O . GLN A 1 173 ? -3.248 16.534 4.800 1.00 81.19 173 GLN A O 1
ATOM 1262 N N . ARG A 1 174 ? -2.872 17.250 2.705 1.00 82.44 174 ARG A N 1
ATOM 1263 C CA . ARG A 1 174 ? -4.030 18.156 2.658 1.00 82.44 174 ARG A CA 1
ATOM 1264 C C . ARG A 1 174 ? -5.359 17.402 2.739 1.00 82.44 174 ARG A C 1
ATOM 1266 O O . ARG A 1 174 ? -6.222 17.832 3.499 1.00 82.44 174 ARG A O 1
ATOM 1273 N N . ARG A 1 175 ? -5.514 16.282 2.020 1.00 79.44 175 ARG A N 1
ATOM 1274 C CA . ARG A 1 175 ? -6.714 15.422 2.108 1.00 79.44 175 ARG A CA 1
ATOM 1275 C C . ARG A 1 175 ? -6.950 14.934 3.536 1.00 79.44 175 ARG A C 1
ATOM 1277 O O . ARG A 1 175 ? -8.018 15.169 4.089 1.00 79.44 175 ARG A O 1
ATOM 1284 N N . ASN A 1 176 ? -5.917 14.380 4.170 1.00 76.75 176 ASN A N 1
ATOM 1285 C CA . ASN A 1 176 ? -5.982 13.910 5.556 1.00 76.75 176 ASN A CA 1
ATOM 1286 C C . ASN A 1 176 ? -6.323 15.037 6.549 1.00 76.75 176 ASN A C 1
ATOM 1288 O O . ASN A 1 176 ? -7.083 14.840 7.494 1.00 76.75 176 ASN A O 1
ATOM 1292 N N . ARG A 1 177 ? -5.807 16.253 6.327 1.00 76.88 177 ARG A N 1
ATOM 1293 C CA . ARG A 1 177 ? -6.151 17.425 7.149 1.00 76.88 177 ARG A CA 1
ATOM 1294 C C . ARG A 1 177 ? -7.586 17.908 6.950 1.00 76.88 177 ARG A C 1
ATOM 1296 O O . ARG A 1 177 ? -8.128 18.489 7.886 1.00 76.88 177 ARG A O 1
ATOM 1303 N N . LYS A 1 178 ? -8.180 17.707 5.771 1.00 74.94 178 LYS A N 1
ATOM 1304 C CA . LYS A 1 178 ? -9.564 18.114 5.495 1.00 74.94 178 LYS A CA 1
ATOM 1305 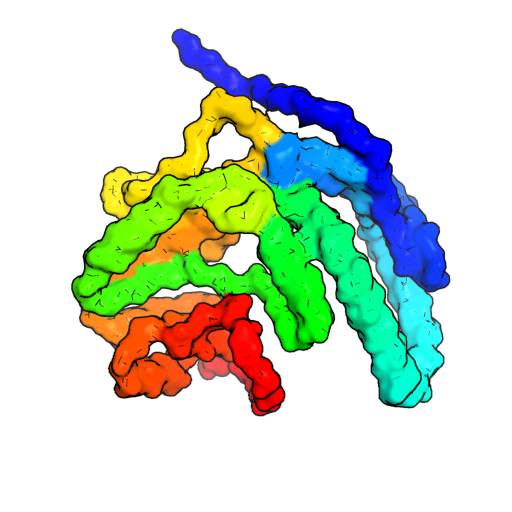C C . LYS A 1 178 ? -10.554 17.289 6.311 1.00 74.94 178 LYS A C 1
ATOM 1307 O O . LYS A 1 178 ? -11.411 17.875 6.957 1.00 74.94 178 LYS A O 1
ATOM 1312 N N . VAL A 1 179 ? -10.345 15.972 6.389 1.00 71.62 179 VAL A N 1
ATOM 1313 C CA . VAL A 1 179 ? -11.168 15.066 7.213 1.00 71.62 179 VAL A CA 1
ATOM 1314 C C . VAL A 1 179 ? -11.262 15.552 8.663 1.00 71.62 179 VAL A C 1
ATOM 1316 O O . VAL A 1 179 ? -12.316 15.477 9.273 1.00 71.62 179 VAL A O 1
ATOM 1319 N N . ARG A 1 180 ? -10.192 16.147 9.205 1.00 65.50 180 ARG A N 1
ATOM 1320 C CA . ARG A 1 180 ? -10.195 16.755 10.546 1.00 65.50 180 ARG A CA 1
ATOM 1321 C C . ARG A 1 180 ? -11.090 17.994 10.666 1.00 65.50 180 ARG A C 1
ATOM 1323 O O . ARG A 1 180 ? -11.635 18.228 11.736 1.00 65.50 180 ARG A O 1
ATOM 1330 N N . GLY A 1 181 ? -11.142 18.835 9.633 1.00 60.41 181 GLY A N 1
ATOM 1331 C CA . GLY A 1 181 ? -11.833 20.127 9.676 1.00 60.41 181 GLY A CA 1
ATOM 1332 C C . GLY A 1 181 ? -13.356 20.007 9.676 1.00 60.41 181 GLY A C 1
ATOM 1333 O O . GLY A 1 181 ? -14.021 20.854 10.261 1.00 60.41 181 GLY A O 1
ATOM 1334 N N . ASP A 1 182 ? -13.880 18.939 9.074 1.00 60.06 182 ASP A N 1
ATOM 1335 C CA . ASP A 1 182 ? -15.320 18.734 8.883 1.00 60.06 182 ASP A CA 1
ATOM 1336 C C . ASP A 1 182 ? -15.996 18.018 10.078 1.00 60.06 182 ASP A C 1
ATOM 1338 O O . ASP A 1 182 ? -17.219 17.897 10.129 1.00 60.06 182 ASP A O 1
ATOM 1342 N N . LEU A 1 183 ? -15.227 17.564 11.077 1.00 59.53 183 LEU A N 1
ATOM 1343 C CA . LEU A 1 183 ? -15.742 16.782 12.205 1.00 59.53 183 LEU A CA 1
ATOM 1344 C C . LEU A 1 183 ? -16.112 17.670 13.401 1.00 59.53 183 LEU A C 1
ATOM 1346 O O . LEU A 1 183 ? -15.257 18.255 14.068 1.00 59.53 183 LEU A O 1
ATOM 1350 N N . SER A 1 184 ? -17.409 17.729 13.710 1.00 52.34 184 SER A N 1
ATOM 1351 C CA . SER A 1 184 ? -17.930 18.369 14.923 1.00 52.34 184 SER A CA 1
ATOM 1352 C C . SER A 1 184 ? -17.474 17.626 16.194 1.00 52.34 184 SER A C 1
ATOM 1354 O O . SER A 1 184 ? -17.309 16.405 16.201 1.00 52.34 184 SER A O 1
ATOM 1356 N N . ALA A 1 185 ? -17.289 18.371 17.289 1.00 47.22 185 ALA A N 1
ATOM 1357 C CA . ALA A 1 185 ? -16.562 18.023 18.522 1.00 47.22 185 ALA A CA 1
ATOM 1358 C C . ALA A 1 185 ? -17.005 16.772 19.333 1.00 47.22 185 ALA A C 1
ATOM 1360 O O . ALA A 1 185 ? -16.499 16.568 20.433 1.00 47.22 185 ALA A O 1
ATOM 1361 N N . 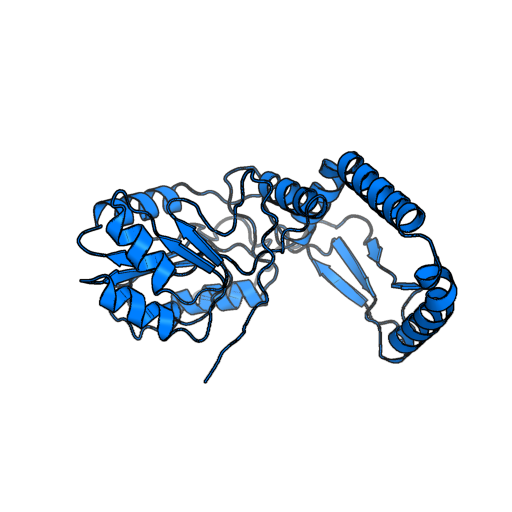ARG A 1 186 ? -17.915 15.924 18.832 1.00 50.66 186 ARG A N 1
ATOM 1362 C CA . ARG A 1 186 ? -18.334 14.653 19.469 1.00 50.66 186 ARG A CA 1
ATOM 1363 C C . ARG A 1 186 ? -17.711 13.390 18.845 1.00 50.66 186 ARG A C 1
ATOM 1365 O O . ARG A 1 186 ? -17.894 12.312 19.392 1.00 50.66 186 ARG A O 1
ATOM 1372 N N . HIS A 1 187 ? -16.959 13.527 17.748 1.00 57.78 187 HIS A N 1
ATOM 1373 C CA . HIS A 1 187 ? -16.549 12.418 16.865 1.00 57.78 187 HIS A CA 1
ATOM 1374 C C . HIS A 1 187 ? -15.046 12.072 16.893 1.00 57.78 187 HIS A C 1
ATOM 1376 O O . HIS A 1 187 ? -14.572 11.279 16.079 1.00 57.78 187 HIS A O 1
ATOM 1382 N N . LEU A 1 188 ? -14.251 12.692 17.772 1.00 60.22 188 LEU A N 1
ATOM 1383 C CA . LEU A 1 188 ? -12.791 12.697 17.632 1.00 60.22 188 LEU A CA 1
ATOM 1384 C C . LEU A 1 188 ? -12.079 12.470 18.965 1.00 60.22 188 LEU A C 1
ATOM 1386 O O . LEU A 1 188 ? -12.162 13.321 19.848 1.00 60.22 188 LEU A O 1
ATOM 1390 N N . ILE A 1 189 ? -11.333 11.365 19.100 1.00 61.47 189 ILE A N 1
ATOM 1391 C CA . ILE A 1 189 ? -10.662 11.051 20.374 1.00 61.47 189 ILE A CA 1
ATOM 1392 C C . ILE A 1 189 ? -9.143 11.289 20.355 1.00 61.47 189 ILE A C 1
ATOM 1394 O O . ILE A 1 189 ? -8.601 11.619 21.411 1.00 61.47 189 ILE A O 1
ATOM 1398 N N . VAL A 1 190 ? -8.414 11.231 19.223 1.00 56.94 190 VAL A N 1
ATOM 1399 C CA . VAL A 1 190 ? -6.960 11.546 19.250 1.00 56.94 190 VAL A CA 1
ATOM 1400 C C . VAL A 1 190 ? -6.374 12.063 17.936 1.00 56.94 190 VAL A C 1
ATOM 1402 O O . VAL A 1 190 ? -6.556 11.443 16.897 1.00 56.94 190 VAL A O 1
ATOM 1405 N N . PHE A 1 191 ? -5.546 13.113 18.052 1.00 59.34 191 PHE A N 1
ATOM 1406 C CA . PHE A 1 191 ? -4.411 13.441 17.177 1.00 59.34 191 PHE A CA 1
ATOM 1407 C C . PHE A 1 191 ? -3.174 13.739 18.046 1.00 59.34 191 PHE A C 1
ATOM 1409 O O . PHE A 1 191 ? -3.274 14.530 18.984 1.00 59.34 191 PHE A O 1
ATOM 1416 N N . ARG A 1 192 ? -1.979 13.232 17.700 1.00 55.28 192 ARG A N 1
ATOM 1417 C CA . ARG A 1 192 ? -0.719 13.864 18.149 1.00 55.28 192 ARG A CA 1
ATOM 1418 C C . ARG A 1 192 ? 0.400 13.789 17.106 1.00 55.28 192 ARG A C 1
ATOM 1420 O O . ARG A 1 192 ? 1.080 12.784 16.990 1.00 55.28 192 ARG A O 1
ATOM 1427 N N . PHE A 1 193 ? 0.613 14.918 16.428 1.00 53.56 193 PHE A N 1
ATOM 1428 C CA . PHE A 1 193 ? 1.912 15.592 16.288 1.00 53.56 193 PHE A CA 1
ATOM 1429 C C . PHE A 1 193 ? 1.615 17.094 16.350 1.00 53.56 193 PHE A C 1
ATOM 1431 O O . PHE A 1 193 ? 0.961 17.631 15.458 1.00 53.56 193 PHE A O 1
ATOM 1438 N N . VAL A 1 194 ? 2.008 17.758 17.441 1.00 49.53 194 VAL A N 1
ATOM 1439 C CA . VAL A 1 194 ? 1.929 19.222 17.549 1.00 49.53 194 VAL A CA 1
ATOM 1440 C C . VAL A 1 194 ? 3.033 19.784 16.652 1.00 49.53 194 VAL A C 1
ATOM 1442 O O . VAL A 1 194 ? 4.191 19.392 16.780 1.00 49.53 194 VAL A O 1
ATOM 1445 N N . TYR A 1 195 ? 2.665 20.641 15.699 1.00 52.34 195 TYR A N 1
ATOM 1446 C CA . TYR A 1 195 ? 3.523 21.165 14.624 1.00 52.34 195 TYR A CA 1
ATOM 1447 C C . TYR A 1 195 ? 4.564 22.195 15.099 1.00 52.34 195 TYR A C 1
ATOM 1449 O O . TYR A 1 195 ? 4.911 23.109 14.358 1.00 52.34 195 TYR A O 1
ATOM 1457 N N . GLU A 1 196 ? 5.054 22.093 16.330 1.00 40.47 196 GLU A N 1
ATOM 1458 C CA . GLU A 1 196 ? 5.769 23.207 16.957 1.00 40.47 196 GLU A CA 1
ATOM 1459 C C . GLU A 1 196 ? 7.267 23.265 16.653 1.00 40.47 196 GLU A C 1
ATOM 1461 O O . GLU A 1 196 ? 7.868 24.306 16.885 1.00 40.47 196 GLU A O 1
ATOM 1466 N N . THR A 1 197 ? 7.893 22.218 16.098 1.00 43.38 197 THR A N 1
ATOM 1467 C CA . THR A 1 197 ? 9.368 22.224 15.981 1.00 43.38 197 THR A CA 1
ATOM 1468 C C . THR A 1 197 ? 9.974 21.794 14.647 1.00 43.38 197 THR A C 1
ATOM 1470 O O . THR A 1 197 ? 11.147 22.077 14.428 1.00 43.38 197 THR A O 1
ATOM 1473 N N . SER A 1 198 ? 9.238 21.185 13.706 1.00 51.84 198 SER A N 1
ATOM 1474 C CA . SER A 1 198 ? 9.783 20.970 12.351 1.00 51.84 198 SER A CA 1
ATOM 1475 C C . SER A 1 198 ? 8.730 21.110 11.247 1.00 51.84 198 SER A C 1
ATOM 1477 O O . SER A 1 198 ? 7.895 20.245 11.011 1.00 51.84 198 SER A O 1
ATOM 1479 N N . CYS A 1 199 ? 8.846 22.219 10.538 1.00 56.34 199 CYS A N 1
ATOM 1480 C CA . CYS A 1 199 ? 8.226 22.627 9.271 1.00 56.34 199 CYS A CA 1
ATOM 1481 C C . CYS A 1 199 ? 8.566 21.738 8.049 1.00 56.34 199 CYS A C 1
ATOM 1483 O O . CYS A 1 199 ? 8.067 22.013 6.959 1.00 56.34 199 CYS A O 1
ATOM 1485 N N . LEU A 1 200 ? 9.426 20.725 8.203 1.00 73.94 200 LEU A N 1
ATOM 1486 C CA . LEU A 1 200 ? 9.943 19.885 7.118 1.00 73.94 200 LEU A CA 1
ATOM 1487 C C . LEU A 1 200 ? 9.209 18.530 7.057 1.00 73.94 200 LEU A C 1
ATOM 1489 O O . LEU A 1 200 ? 9.013 17.877 8.086 1.00 73.94 200 LEU A O 1
ATOM 1493 N N . GLY A 1 201 ? 8.803 18.126 5.849 1.00 77.62 201 GLY A N 1
ATOM 1494 C CA . GLY A 1 201 ? 8.105 16.866 5.560 1.00 77.62 201 GLY A CA 1
ATOM 1495 C C . GLY A 1 201 ? 6.573 16.865 5.717 1.00 77.62 201 GLY A C 1
ATOM 1496 O O . GLY A 1 201 ? 5.951 17.767 6.286 1.00 77.62 201 GLY A O 1
ATOM 1497 N N . TYR A 1 202 ? 5.947 15.800 5.216 1.00 83.12 202 TYR A N 1
ATOM 1498 C CA . TYR A 1 202 ? 4.497 15.619 5.086 1.00 83.12 202 TYR A CA 1
ATOM 1499 C C . TYR A 1 202 ? 3.918 14.731 6.199 1.00 83.12 202 TYR A C 1
ATOM 1501 O O . TYR A 1 202 ? 3.306 13.691 5.969 1.00 83.12 202 TYR A O 1
ATOM 1509 N N . TRP A 1 203 ? 4.107 15.136 7.451 1.00 81.75 203 TRP A N 1
ATOM 1510 C CA . TRP A 1 203 ? 3.681 14.346 8.609 1.00 81.75 203 TRP A CA 1
ATOM 1511 C C . TRP A 1 203 ? 2.181 14.491 8.907 1.00 81.75 203 TRP A C 1
ATOM 1513 O O . TRP A 1 203 ? 1.632 15.599 8.863 1.00 81.75 203 TRP A O 1
ATOM 1523 N N . VAL A 1 204 ? 1.532 13.371 9.245 1.00 78.00 204 VAL A N 1
ATOM 1524 C CA . VAL A 1 204 ? 0.142 13.293 9.725 1.00 78.00 204 VAL A CA 1
ATOM 1525 C C . VAL A 1 204 ? 0.106 12.356 10.932 1.00 78.00 204 VAL A C 1
ATOM 1527 O O . VAL A 1 204 ? 0.681 11.273 10.896 1.00 78.00 204 VAL A O 1
ATOM 1530 N N . GLY A 1 205 ? -0.528 12.794 12.021 1.00 77.88 205 GLY A N 1
ATOM 1531 C CA . GLY A 1 205 ? -0.657 11.987 13.235 1.00 77.88 205 GLY A CA 1
ATOM 1532 C C . GLY A 1 205 ? -1.742 10.914 13.112 1.00 77.88 205 GLY A C 1
ATOM 1533 O O . GLY A 1 205 ? -2.697 11.114 12.357 1.00 77.88 205 GLY A O 1
ATOM 1534 N N . PRO A 1 206 ? -1.628 9.807 13.867 1.00 80.31 206 PRO A N 1
ATOM 1535 C CA . PRO A 1 206 ? -2.677 8.802 13.930 1.00 80.31 206 PRO A CA 1
ATOM 1536 C C . PRO A 1 206 ? -3.976 9.425 14.436 1.00 80.31 206 PRO A C 1
ATOM 1538 O O . PRO A 1 206 ? -3.965 10.224 15.376 1.00 80.31 206 PRO A O 1
ATOM 1541 N N . THR A 1 207 ? -5.072 9.056 13.785 1.00 79.06 207 THR A N 1
ATOM 1542 C CA . THR A 1 207 ? -6.401 9.621 13.999 1.00 79.06 207 THR A CA 1
ATOM 1543 C C . THR A 1 207 ? -7.399 8.502 14.216 1.00 79.06 207 THR A C 1
ATOM 1545 O O . THR A 1 207 ? -7.477 7.584 13.404 1.00 79.06 207 THR A O 1
ATOM 1548 N N . VAL A 1 208 ? -8.172 8.594 15.293 1.00 81.81 208 VAL A N 1
ATOM 1549 C CA . VAL A 1 208 ? -9.292 7.686 15.566 1.00 81.81 208 VAL A CA 1
ATOM 1550 C C . VAL A 1 208 ? -10.576 8.501 15.495 1.00 81.81 208 VAL A C 1
ATOM 1552 O O . VAL A 1 208 ? -10.753 9.437 16.285 1.00 81.81 208 VAL A O 1
ATOM 1555 N N . LEU A 1 209 ? -11.433 8.162 14.535 1.00 82.31 209 LEU A N 1
ATOM 1556 C CA . LEU A 1 209 ? -12.755 8.750 14.357 1.00 82.31 209 LEU A CA 1
ATOM 1557 C C . LEU A 1 209 ? -13.780 7.818 14.984 1.00 82.31 209 LEU A C 1
ATOM 1559 O O . LEU A 1 209 ? -13.817 6.641 14.640 1.00 82.31 209 LEU A O 1
ATOM 1563 N N . LEU A 1 210 ? -14.579 8.329 15.918 1.00 83.94 210 LEU A N 1
ATOM 1564 C CA . LEU A 1 210 ? -15.715 7.587 16.452 1.00 83.94 210 LEU A CA 1
ATOM 1565 C C . LEU A 1 210 ? -16.982 8.115 15.797 1.00 83.94 210 LEU A C 1
ATOM 1567 O O . LEU A 1 210 ? -17.361 9.270 16.000 1.00 83.94 210 LEU A O 1
ATOM 1571 N N . HIS A 1 211 ? -17.618 7.262 15.009 1.00 82.31 211 HIS A N 1
ATOM 1572 C CA . HIS A 1 211 ? -18.846 7.581 14.306 1.00 82.31 211 HIS A CA 1
ATOM 1573 C C . HIS A 1 211 ? -20.051 7.290 15.190 1.00 82.31 211 HIS A C 1
ATOM 1575 O O . HIS A 1 211 ? -20.111 6.263 15.864 1.00 82.31 211 HIS A O 1
ATOM 1581 N N . THR A 1 212 ? -21.020 8.202 15.162 1.00 81.06 212 THR A N 1
ATOM 1582 C CA . THR A 1 212 ? -22.338 8.003 15.788 1.00 81.06 212 THR A CA 1
ATOM 1583 C C . THR A 1 212 ? -23.440 7.819 14.750 1.00 81.06 212 THR A C 1
ATOM 1585 O O . THR A 1 212 ? -24.553 7.441 15.098 1.00 81.06 212 THR A O 1
ATOM 1588 N N . ASN A 1 213 ? -23.128 8.068 13.474 1.00 81.94 213 ASN A N 1
ATOM 1589 C CA . ASN A 1 213 ? -24.047 7.956 12.355 1.00 81.94 213 ASN A CA 1
ATOM 1590 C C . ASN A 1 213 ? -23.420 7.080 11.251 1.00 81.94 213 ASN A C 1
ATOM 1592 O O . ASN A 1 213 ? -22.311 7.380 10.799 1.00 81.94 213 ASN A O 1
ATOM 1596 N N . PRO A 1 214 ? -24.120 6.039 10.764 1.00 79.19 214 PRO A N 1
ATOM 1597 C CA . PRO A 1 214 ? -23.611 5.163 9.709 1.00 79.19 214 PRO A CA 1
ATOM 1598 C C . PRO A 1 214 ? -23.512 5.849 8.339 1.00 79.19 214 PRO A C 1
ATOM 1600 O O . PRO A 1 214 ? -22.910 5.295 7.428 1.00 79.19 214 PRO A O 1
ATOM 1603 N N . SER A 1 215 ? -24.096 7.037 8.159 1.00 82.19 215 SER A N 1
ATOM 1604 C CA . SER A 1 215 ? -24.028 7.813 6.908 1.00 82.19 215 SER A CA 1
ATOM 1605 C C . SER A 1 215 ? -22.874 8.822 6.873 1.00 82.19 215 SER A C 1
ATOM 1607 O O . SER A 1 215 ? -22.785 9.618 5.938 1.00 82.19 215 SER A O 1
ATOM 1609 N N . ASP A 1 216 ? -22.002 8.833 7.884 1.00 80.88 216 ASP A N 1
ATOM 1610 C CA . ASP A 1 216 ? -20.854 9.738 7.920 1.00 80.88 216 ASP A CA 1
ATOM 1611 C C . ASP A 1 216 ? -19.919 9.482 6.729 1.00 80.88 216 ASP A C 1
ATOM 1613 O O . ASP A 1 216 ? -19.440 8.368 6.527 1.00 80.88 216 ASP A O 1
ATOM 1617 N N . ALA A 1 217 ? -19.596 10.527 5.962 1.00 80.38 217 ALA A N 1
ATOM 1618 C CA . ALA A 1 217 ? -18.764 10.401 4.760 1.00 80.38 217 ALA A CA 1
ATOM 1619 C C . ALA A 1 217 ? -17.398 9.745 5.042 1.00 80.38 217 ALA A C 1
ATOM 1621 O O . ALA A 1 217 ? -16.950 8.895 4.285 1.00 80.38 217 ALA A O 1
ATOM 1622 N N . ALA A 1 218 ? -16.767 10.056 6.179 1.00 78.31 218 ALA A N 1
ATOM 1623 C CA . ALA A 1 218 ? -15.479 9.472 6.569 1.00 78.31 218 ALA A CA 1
ATOM 1624 C C . ALA A 1 218 ? -15.541 7.971 6.939 1.00 78.31 218 ALA A C 1
ATOM 1626 O O . ALA A 1 218 ? -14.490 7.354 7.122 1.00 78.31 218 ALA A O 1
ATOM 1627 N N . LEU A 1 219 ? -16.738 7.382 7.048 1.00 78.44 219 LEU A N 1
ATOM 1628 C CA . LEU A 1 219 ? -16.923 5.934 7.172 1.00 78.44 219 LEU A CA 1
ATOM 1629 C C . LEU A 1 219 ? -16.876 5.230 5.803 1.00 78.44 219 LEU A C 1
ATOM 1631 O O . LEU A 1 219 ? -16.468 4.075 5.730 1.00 78.44 219 LEU A O 1
ATOM 1635 N N . HIS A 1 220 ? -17.260 5.930 4.730 1.00 79.06 220 HIS A N 1
ATOM 1636 C CA . HIS A 1 220 ? -17.388 5.379 3.373 1.00 79.06 220 HIS A CA 1
ATOM 1637 C C . HIS A 1 220 ? -16.261 5.811 2.430 1.00 79.06 220 HIS A C 1
ATOM 1639 O O . HIS A 1 220 ? -15.934 5.094 1.487 1.00 79.06 220 HIS A O 1
ATOM 1645 N N . ASP A 1 221 ? -15.644 6.963 2.688 1.00 79.62 221 ASP A N 1
ATOM 1646 C CA . ASP A 1 221 ? -14.588 7.524 1.852 1.00 79.62 221 ASP A CA 1
ATOM 1647 C C . ASP A 1 221 ? -13.211 6.922 2.166 1.00 79.62 221 ASP A C 1
ATOM 1649 O O . ASP A 1 221 ? -12.793 6.774 3.318 1.00 79.62 221 ASP A O 1
ATOM 1653 N N . GLU A 1 222 ? -12.426 6.658 1.120 1.00 78.75 222 GLU A N 1
ATOM 1654 C CA . GLU A 1 222 ? -11.057 6.165 1.267 1.00 78.75 222 GLU A CA 1
ATOM 1655 C C . GLU A 1 222 ? -10.071 7.315 1.559 1.00 78.75 222 GLU A C 1
ATOM 1657 O O . GLU A 1 222 ? -9.605 8.043 0.677 1.00 78.75 222 GLU A O 1
ATOM 1662 N N . ILE A 1 223 ? -9.725 7.480 2.839 1.00 75.06 223 ILE A N 1
ATOM 1663 C CA . ILE A 1 223 ? -8.934 8.625 3.326 1.00 75.06 223 ILE A CA 1
ATOM 1664 C C . ILE A 1 223 ? -7.440 8.534 2.944 1.00 75.06 223 ILE A C 1
ATOM 1666 O O . ILE A 1 223 ? -6.778 9.564 2.787 1.00 75.06 223 ILE A O 1
ATOM 1670 N N . PHE A 1 224 ? -6.894 7.323 2.757 1.00 76.69 224 PHE A N 1
ATOM 1671 C CA . PHE A 1 224 ? -5.465 7.074 2.482 1.00 76.69 224 PHE A CA 1
ATOM 1672 C C . PHE A 1 224 ? -4.511 7.821 3.432 1.00 76.69 224 PHE A C 1
ATOM 1674 O O . PHE A 1 224 ? -3.637 8.594 3.025 1.00 76.69 224 PHE A O 1
ATOM 1681 N N . GLY A 1 225 ? -4.655 7.574 4.728 1.00 76.06 225 GLY A N 1
ATOM 1682 C CA . GLY A 1 225 ? -3.669 7.992 5.716 1.00 76.06 225 GLY A CA 1
ATOM 1683 C C . GLY A 1 225 ? -3.876 7.299 7.053 1.00 76.06 225 GLY A C 1
ATOM 1684 O O . GLY A 1 225 ? -4.610 6.314 7.113 1.00 76.06 225 GLY A O 1
ATOM 1685 N N . PRO A 1 226 ? -3.202 7.755 8.122 1.00 78.75 226 PRO A N 1
ATOM 1686 C CA . PRO A 1 226 ? -3.228 7.098 9.422 1.00 78.75 226 PRO A CA 1
ATOM 1687 C C . PRO A 1 226 ? -4.528 7.437 10.168 1.00 78.75 226 PRO A C 1
ATOM 1689 O O . PRO A 1 226 ? -4.500 7.972 11.272 1.00 78.75 226 PRO A O 1
ATOM 1692 N N . VAL A 1 227 ? -5.669 7.165 9.537 1.00 78.00 227 VAL A N 1
ATOM 1693 C CA . VAL A 1 227 ? -7.012 7.412 10.056 1.00 78.00 227 VAL A CA 1
ATOM 1694 C C . VAL A 1 227 ? -7.751 6.084 10.122 1.00 78.00 227 VAL A C 1
ATOM 1696 O O . VAL A 1 227 ? -7.778 5.347 9.138 1.00 78.00 227 VAL A O 1
ATOM 1699 N N . ILE A 1 228 ? -8.321 5.786 11.286 1.00 81.50 228 ILE A N 1
ATOM 1700 C CA . ILE A 1 228 ? -9.228 4.660 11.480 1.00 81.50 228 ILE A CA 1
ATOM 1701 C C . ILE A 1 228 ? -10.598 5.191 11.895 1.00 81.50 228 ILE A C 1
ATOM 1703 O O . ILE A 1 228 ? -10.714 5.950 12.860 1.00 81.50 228 ILE A O 1
ATOM 1707 N N . SER A 1 229 ? -11.612 4.788 11.144 1.00 83.19 229 SER A N 1
ATOM 1708 C CA . SER A 1 229 ? -13.021 5.081 11.367 1.00 83.19 229 SER A CA 1
ATOM 1709 C C . SER A 1 229 ? -13.633 3.932 12.156 1.00 83.19 229 SER A C 1
ATOM 1711 O O . SER A 1 229 ? -13.618 2.789 11.711 1.00 83.19 229 SER A O 1
ATOM 1713 N N . VAL A 1 230 ? -14.126 4.210 13.356 1.00 85.19 230 VAL A N 1
ATOM 1714 C CA . VAL A 1 230 ? -14.716 3.221 14.259 1.00 85.19 230 VAL A CA 1
ATOM 1715 C C . VAL A 1 230 ? -16.208 3.482 14.351 1.00 85.19 230 VAL A C 1
ATOM 1717 O O . VAL A 1 230 ? -16.620 4.605 14.637 1.00 85.19 230 VAL A O 1
ATOM 1720 N N . TYR A 1 231 ? -17.009 2.446 14.137 1.00 85.94 231 TYR A N 1
ATOM 1721 C CA . TYR A 1 231 ? -18.460 2.512 14.262 1.00 85.94 231 TYR A CA 1
ATOM 1722 C C . TYR A 1 231 ? -18.964 1.303 15.049 1.00 85.94 231 TYR A C 1
ATOM 1724 O O . TYR A 1 231 ? -18.513 0.176 14.829 1.00 85.94 231 TYR A O 1
ATOM 1732 N N . GLN A 1 232 ? -19.861 1.549 15.999 1.00 86.94 232 GLN A N 1
ATOM 1733 C CA . GLN A 1 232 ? -20.479 0.503 16.802 1.00 86.94 232 GLN A CA 1
ATOM 1734 C C . GLN A 1 232 ? -21.812 0.110 16.172 1.00 86.94 232 GLN A C 1
ATOM 1736 O O . GLN A 1 232 ? -22.604 0.977 15.817 1.00 86.94 232 GLN A O 1
ATOM 1741 N N . VAL A 1 233 ? -22.025 -1.193 16.034 1.00 86.69 233 VAL A N 1
ATOM 1742 C CA . VAL A 1 233 ? -23.240 -1.805 15.500 1.00 86.69 233 VAL A CA 1
ATOM 1743 C C . VAL A 1 233 ? -23.866 -2.705 16.557 1.00 86.69 233 VAL A C 1
ATOM 1745 O O . VAL A 1 233 ? -23.170 -3.287 17.399 1.00 86.69 233 VAL A O 1
ATOM 1748 N N . ASP A 1 234 ? -25.177 -2.877 16.473 1.00 86.31 234 ASP A N 1
ATOM 1749 C CA . ASP A 1 234 ? -25.922 -3.692 17.432 1.00 86.31 234 ASP A CA 1
ATOM 1750 C C . ASP A 1 234 ? -25.870 -5.189 17.082 1.00 86.31 234 ASP A C 1
ATOM 1752 O O . ASP A 1 234 ? -26.057 -6.045 17.949 1.00 86.31 234 ASP A O 1
ATOM 1756 N N . SER A 1 235 ? -25.602 -5.532 15.814 1.00 87.62 235 SER A N 1
ATOM 1757 C CA . SER A 1 235 ? -25.679 -6.911 15.309 1.00 87.62 235 SER A CA 1
ATOM 1758 C C . SER A 1 235 ? -24.710 -7.219 14.160 1.00 87.62 235 SER A C 1
ATOM 1760 O O . SER A 1 235 ? -24.159 -6.327 13.509 1.00 87.62 235 SER A O 1
ATOM 1762 N N . PHE A 1 236 ? -24.511 -8.513 13.881 1.00 86.81 236 PHE A N 1
ATOM 1763 C CA . PHE A 1 236 ? -23.719 -8.970 12.732 1.00 86.81 236 PHE A CA 1
ATOM 1764 C C . PHE A 1 236 ? -24.420 -8.701 11.398 1.00 86.81 236 PHE A C 1
ATOM 1766 O O . PHE A 1 236 ? -23.759 -8.516 10.379 1.00 86.81 236 PHE A O 1
ATOM 1773 N N . GLU A 1 237 ? -25.748 -8.672 11.396 1.00 89.00 237 GLU A N 1
ATOM 1774 C CA . GLU A 1 237 ? -26.587 -8.337 10.253 1.00 89.00 237 GLU A CA 1
ATOM 1775 C C . GLU A 1 237 ? -26.382 -6.881 9.831 1.00 89.00 237 GLU A C 1
ATOM 1777 O O . GLU A 1 237 ? -26.235 -6.604 8.642 1.00 89.00 237 GLU A O 1
ATOM 1782 N N . GLU A 1 238 ? -26.288 -5.962 10.795 1.00 87.62 238 GLU A N 1
ATOM 1783 C CA . GLU A 1 238 ? -25.961 -4.561 10.525 1.00 87.62 238 GLU A CA 1
ATOM 1784 C C . GLU A 1 238 ? -24.530 -4.415 9.988 1.00 87.62 238 GLU A C 1
ATOM 1786 O O . GLU A 1 238 ? -24.322 -3.755 8.969 1.00 87.62 238 GLU A O 1
ATOM 1791 N N . ALA A 1 239 ? -23.548 -5.098 10.595 1.00 87.62 239 ALA A N 1
ATOM 1792 C CA . ALA A 1 239 ? -22.175 -5.107 10.077 1.00 87.62 239 ALA A CA 1
ATOM 1793 C C . ALA A 1 239 ? -22.104 -5.611 8.626 1.00 87.62 239 ALA A C 1
ATOM 1795 O O . ALA A 1 239 ? -21.392 -5.044 7.797 1.00 87.62 239 ALA A O 1
ATOM 1796 N N . LEU A 1 240 ? -22.855 -6.671 8.319 1.00 88.31 240 LEU A N 1
ATOM 1797 C CA . LEU A 1 240 ? -22.953 -7.246 6.982 1.00 88.31 240 LEU A CA 1
ATOM 1798 C C . LEU A 1 240 ? -23.623 -6.282 5.994 1.00 88.31 240 LEU A C 1
ATOM 1800 O O . LEU A 1 240 ? -23.217 -6.220 4.834 1.00 88.31 240 LEU A O 1
ATOM 1804 N N . ALA A 1 241 ? -24.646 -5.543 6.425 1.00 88.38 241 ALA A N 1
ATOM 1805 C CA . ALA A 1 241 ? -25.309 -4.547 5.589 1.00 88.38 241 ALA A CA 1
ATOM 1806 C C . ALA A 1 241 ? -24.362 -3.391 5.236 1.00 88.38 241 ALA A C 1
ATOM 1808 O O . ALA A 1 241 ? -24.306 -2.990 4.076 1.00 88.38 241 ALA A O 1
ATOM 1809 N N . ILE A 1 242 ? -23.578 -2.908 6.205 1.00 85.44 242 ILE A N 1
ATOM 1810 C CA . ILE A 1 242 ? -22.581 -1.850 5.986 1.00 85.44 242 ILE A CA 1
ATOM 1811 C C . ILE A 1 242 ? -21.485 -2.325 5.025 1.00 85.44 242 ILE A C 1
ATOM 1813 O O . ILE A 1 242 ? -21.142 -1.602 4.092 1.00 85.44 242 ILE A O 1
ATOM 1817 N N . GLU A 1 243 ? -20.956 -3.540 5.207 1.00 86.25 243 GLU A N 1
ATOM 1818 C CA . GLU A 1 243 ? -19.922 -4.073 4.310 1.00 86.25 243 GLU A CA 1
ATOM 1819 C C . GLU A 1 243 ? -20.437 -4.251 2.881 1.00 86.25 243 GLU A C 1
ATOM 1821 O O . GLU A 1 243 ? -19.792 -3.791 1.944 1.00 86.25 243 GLU A O 1
ATOM 1826 N N . ASN A 1 244 ? -21.625 -4.834 2.707 1.00 84.19 244 ASN A N 1
ATOM 1827 C CA . ASN A 1 244 ? -22.202 -5.048 1.379 1.00 84.19 244 ASN A CA 1
ATOM 1828 C C . ASN A 1 244 ? -22.667 -3.760 0.688 1.00 84.19 244 ASN A C 1
ATOM 1830 O O . ASN A 1 244 ? -22.795 -3.747 -0.535 1.00 84.19 244 ASN A O 1
ATOM 1834 N N . ALA A 1 245 ? -22.960 -2.701 1.447 1.00 85.94 245 ALA A N 1
ATOM 1835 C CA . ALA A 1 245 ? -23.288 -1.390 0.893 1.00 85.94 245 ALA A CA 1
ATOM 1836 C C . ALA A 1 245 ? -22.045 -0.640 0.392 1.00 85.94 245 ALA A C 1
ATOM 1838 O O . ALA A 1 245 ? -22.172 0.293 -0.404 1.00 85.94 245 ALA A O 1
ATOM 1839 N N . SER A 1 246 ? -20.850 -1.036 0.839 1.00 82.50 246 SER A N 1
ATOM 1840 C CA . SER A 1 246 ? -19.604 -0.433 0.388 1.00 82.50 246 SER A CA 1
ATOM 1841 C C . SER A 1 246 ? -19.386 -0.701 -1.106 1.00 82.50 246 SER A C 1
ATOM 1843 O O . SER A 1 246 ? -19.472 -1.848 -1.550 1.00 82.50 246 SER A O 1
ATOM 1845 N N . PRO A 1 247 ? -19.014 0.316 -1.905 1.00 82.56 247 PRO A N 1
ATOM 1846 C CA . PRO A 1 247 ? -18.604 0.100 -3.291 1.00 82.56 247 PRO A CA 1
ATOM 1847 C C . PRO A 1 247 ? -17.251 -0.630 -3.393 1.00 82.56 247 PRO A C 1
ATOM 1849 O O . PRO A 1 247 ? -16.824 -0.999 -4.490 1.00 82.56 247 PRO A O 1
ATOM 1852 N N . PHE A 1 248 ? -16.558 -0.828 -2.266 1.00 81.62 248 PHE A N 1
ATOM 1853 C CA . PHE A 1 248 ? -15.268 -1.501 -2.180 1.00 81.62 248 PHE A CA 1
ATOM 1854 C C . PHE A 1 248 ? -15.420 -2.922 -1.629 1.00 81.62 248 PHE A C 1
ATOM 1856 O O . PHE A 1 248 ? -16.174 -3.157 -0.694 1.00 81.62 248 PHE A O 1
ATOM 1863 N N . GLY A 1 249 ? -14.625 -3.862 -2.148 1.00 78.19 249 GLY A N 1
ATOM 1864 C CA . GLY A 1 249 ? -14.676 -5.275 -1.748 1.00 78.19 249 GLY A CA 1
ATOM 1865 C C . GLY A 1 249 ? -13.302 -5.936 -1.726 1.00 78.19 249 GLY A C 1
ATOM 1866 O O . GLY A 1 249 ? -13.129 -7.033 -2.246 1.00 78.19 249 GLY A O 1
ATOM 1867 N N . ASN A 1 250 ? -12.286 -5.252 -1.198 1.00 78.88 250 ASN A N 1
ATOM 1868 C CA . ASN A 1 250 ? -10.906 -5.737 -1.260 1.00 78.88 250 ASN A CA 1
ATOM 1869 C C . ASN A 1 250 ? -10.599 -6.794 -0.186 1.00 78.88 250 ASN A C 1
ATOM 1871 O O . ASN A 1 250 ? -10.265 -7.937 -0.494 1.00 78.88 250 ASN A O 1
ATOM 1875 N N . ALA A 1 251 ? -10.720 -6.408 1.084 1.00 82.56 251 ALA A N 1
ATOM 1876 C CA . ALA A 1 251 ? -10.317 -7.223 2.218 1.00 82.56 251 ALA A CA 1
ATOM 1877 C C . ALA A 1 251 ? -11.215 -6.970 3.431 1.00 82.56 251 ALA A C 1
ATOM 1879 O O . ALA A 1 251 ? -11.489 -5.817 3.753 1.00 82.56 251 ALA A O 1
ATOM 1880 N N . ALA A 1 252 ? -11.589 -8.032 4.143 1.00 85.81 252 ALA A N 1
ATOM 1881 C CA . ALA A 1 252 ? -12.306 -7.945 5.411 1.00 85.81 252 ALA A CA 1
ATOM 1882 C C . ALA A 1 252 ? -11.750 -8.963 6.413 1.00 85.81 252 ALA A C 1
ATOM 1884 O O . ALA A 1 252 ? -11.341 -10.066 6.046 1.00 85.81 252 ALA A O 1
ATOM 1885 N N . CYS A 1 253 ? -11.749 -8.622 7.700 1.00 89.62 253 CYS A N 1
ATOM 1886 C CA . CYS A 1 253 ? -11.389 -9.567 8.753 1.00 89.62 253 CYS A CA 1
ATOM 1887 C C . CYS A 1 253 ? -12.324 -9.484 9.950 1.00 89.62 253 CYS A C 1
ATOM 1889 O O . CYS A 1 253 ? -12.730 -8.395 10.348 1.00 89.62 253 CYS A O 1
ATOM 1891 N N . ILE A 1 254 ? -12.565 -10.638 10.565 1.00 91.06 254 ILE A N 1
ATOM 1892 C CA . ILE A 1 254 ? -13.274 -10.770 11.834 1.00 91.06 254 ILE A CA 1
ATOM 1893 C C . ILE A 1 254 ? -12.305 -11.231 12.924 1.00 91.06 254 ILE A C 1
ATOM 1895 O O . ILE A 1 254 ? -11.481 -12.120 12.702 1.00 91.06 254 ILE A O 1
ATOM 1899 N N . TYR A 1 255 ? -12.425 -10.649 14.117 1.00 90.56 255 TYR A N 1
ATOM 1900 C CA . TYR A 1 255 ? -11.784 -11.150 15.331 1.00 90.56 255 TYR A CA 1
ATOM 1901 C C . TYR A 1 255 ? -12.868 -11.701 16.254 1.00 90.56 255 TYR A C 1
ATOM 1903 O O . TYR A 1 255 ? -13.725 -10.959 16.727 1.00 90.56 255 TYR A O 1
ATOM 1911 N N . THR A 1 256 ? -12.872 -13.014 16.471 1.00 89.44 256 THR A N 1
ATOM 1912 C CA . THR A 1 256 ? -13.897 -13.698 17.260 1.00 89.44 256 THR A CA 1
ATOM 1913 C C . THR A 1 256 ? -13.369 -14.992 17.875 1.00 89.44 256 THR A C 1
ATOM 1915 O O . THR A 1 256 ? -12.562 -15.702 17.277 1.00 89.44 256 THR A O 1
ATOM 1918 N N . SER A 1 257 ? -13.850 -15.327 19.071 1.00 91.19 257 SER A N 1
ATOM 1919 C CA . SER A 1 257 ? -13.631 -16.627 19.718 1.00 91.19 257 SER A CA 1
ATOM 1920 C C . SER A 1 257 ? -14.711 -17.662 19.375 1.00 91.19 257 SER A C 1
ATOM 1922 O O . SER A 1 257 ? -14.585 -18.820 19.765 1.00 91.19 257 SER A O 1
ATOM 1924 N N . HIS A 1 258 ? -15.768 -17.267 18.656 1.00 92.50 258 HIS A N 1
ATOM 1925 C CA . HIS A 1 258 ? -16.928 -18.112 18.379 1.00 92.50 258 HIS A CA 1
ATOM 1926 C C . HIS A 1 258 ? -16.887 -18.655 16.948 1.00 92.50 258 HIS A C 1
ATOM 1928 O O . HIS A 1 258 ? -16.919 -17.890 15.984 1.00 92.50 258 HIS A O 1
ATOM 1934 N N . GLY A 1 259 ? -16.875 -19.985 16.806 1.00 92.44 259 GLY A N 1
ATOM 1935 C CA . GLY A 1 259 ? -16.821 -20.652 15.499 1.00 92.44 259 GLY A CA 1
ATOM 1936 C C . GLY A 1 259 ? -18.002 -20.308 14.586 1.00 92.44 259 GLY A C 1
ATOM 1937 O O . GLY A 1 259 ? -17.796 -20.040 13.408 1.00 92.44 259 GLY A O 1
ATOM 1938 N N . GLY A 1 260 ? -19.215 -20.208 15.142 1.00 93.19 260 GLY A N 1
ATOM 1939 C CA . GLY A 1 260 ? -20.406 -19.828 14.373 1.00 93.19 260 GLY A CA 1
ATOM 1940 C C . GLY A 1 260 ? -20.308 -18.427 13.762 1.00 93.19 260 GLY A C 1
ATOM 1941 O O . GLY A 1 260 ? -20.715 -18.226 12.623 1.00 93.19 260 GLY A O 1
ATOM 1942 N N . ASN A 1 261 ? -19.685 -17.473 14.462 1.00 90.88 261 ASN A N 1
ATOM 1943 C CA . ASN A 1 261 ? -19.476 -16.121 13.934 1.00 90.88 261 ASN A CA 1
ATOM 1944 C C . ASN A 1 261 ? -18.430 -16.115 12.814 1.00 90.88 261 ASN A C 1
ATOM 1946 O O . ASN A 1 261 ? -18.571 -15.378 11.840 1.00 90.88 261 ASN A O 1
ATOM 1950 N N . ALA A 1 262 ? -17.392 -16.950 12.931 1.00 92.25 262 ALA A N 1
ATOM 1951 C CA . ALA A 1 262 ? -16.405 -17.121 11.871 1.00 92.25 262 ALA A CA 1
ATOM 1952 C C . ALA A 1 262 ? -17.040 -17.720 10.606 1.00 92.25 262 ALA A C 1
ATOM 1954 O O . ALA A 1 262 ? -16.843 -17.184 9.519 1.00 92.25 262 ALA A O 1
ATOM 1955 N N . GLU A 1 263 ? -17.850 -18.771 10.746 1.00 92.75 263 GLU A N 1
ATOM 1956 C CA . GLU A 1 263 ? -18.574 -19.387 9.628 1.00 92.75 263 GLU A CA 1
ATOM 1957 C C . GLU A 1 263 ? -19.592 -18.419 9.003 1.00 92.75 263 GLU A C 1
ATOM 1959 O O . GLU A 1 263 ? -19.663 -18.284 7.777 1.00 92.75 263 GLU A O 1
ATOM 1964 N N . TYR A 1 264 ? -20.339 -17.685 9.834 1.00 91.25 264 TYR A N 1
ATOM 1965 C CA . TYR A 1 264 ? -21.266 -16.648 9.380 1.00 91.25 264 TYR A CA 1
ATOM 1966 C C . TYR A 1 264 ? -20.544 -15.589 8.541 1.00 91.25 264 TYR A C 1
ATOM 1968 O O . TYR A 1 264 ? -20.980 -15.281 7.433 1.00 91.25 264 TYR A O 1
ATOM 1976 N N . PHE A 1 265 ? -19.413 -15.081 9.037 1.00 90.12 265 PHE A N 1
ATOM 1977 C CA . PHE A 1 265 ? -18.595 -14.092 8.344 1.00 90.12 265 PHE A CA 1
ATOM 1978 C C . PHE A 1 265 ? -18.077 -14.622 7.003 1.00 90.12 265 PHE A C 1
ATOM 1980 O O . PHE A 1 265 ? -18.303 -14.004 5.965 1.00 90.12 265 PHE A O 1
ATOM 1987 N N . GLN A 1 266 ? -17.443 -15.798 7.004 1.00 91.00 266 GLN A N 1
ATOM 1988 C CA . GLN A 1 266 ? -16.836 -16.375 5.803 1.00 91.00 266 GLN A CA 1
ATOM 1989 C C . GLN A 1 266 ? -17.850 -16.702 4.701 1.00 91.00 266 GLN A C 1
ATOM 1991 O O . GLN A 1 266 ? -17.508 -16.652 3.523 1.00 91.00 266 GLN A O 1
ATOM 1996 N N . SER A 1 267 ? -19.082 -17.053 5.074 1.00 91.19 267 SER A N 1
ATOM 1997 C CA . SER A 1 267 ? -20.129 -17.440 4.123 1.00 91.19 267 SER A CA 1
ATOM 1998 C C . SER A 1 267 ? -20.918 -16.265 3.539 1.00 91.19 267 SER A C 1
ATOM 2000 O O . SER A 1 267 ? -21.620 -16.461 2.547 1.00 91.19 267 SER A O 1
ATOM 2002 N N . ARG A 1 268 ? -20.853 -15.069 4.145 1.00 90.69 268 ARG A N 1
ATOM 2003 C CA . ARG A 1 268 ? -21.758 -13.951 3.812 1.00 90.69 268 ARG A CA 1
ATOM 2004 C C . ARG A 1 268 ? -21.068 -12.655 3.407 1.00 90.69 268 ARG A C 1
ATOM 2006 O O . ARG A 1 268 ? -21.644 -11.923 2.606 1.00 90.69 268 ARG A O 1
ATOM 2013 N N . PHE A 1 269 ? -19.883 -12.365 3.937 1.00 87.94 269 PHE A N 1
ATOM 2014 C CA . PHE A 1 269 ? -19.137 -11.154 3.581 1.00 87.94 269 PHE A CA 1
ATOM 2015 C C . PHE A 1 269 ? -18.548 -11.286 2.174 1.00 87.94 269 PHE A C 1
ATOM 2017 O O . PHE A 1 269 ? -18.146 -12.380 1.770 1.00 87.94 269 PHE A O 1
ATOM 2024 N N . ARG A 1 270 ? -18.521 -10.184 1.413 1.00 84.88 270 ARG A N 1
ATOM 2025 C CA . ARG A 1 270 ? -18.230 -10.217 -0.035 1.00 84.88 270 ARG A CA 1
ATOM 2026 C C . ARG A 1 270 ? -16.842 -9.721 -0.426 1.00 84.88 270 ARG A C 1
ATOM 2028 O O . ARG A 1 270 ? -16.500 -9.768 -1.609 1.00 84.88 270 ARG A O 1
ATOM 2035 N N . ALA A 1 271 ? -16.024 -9.294 0.530 1.00 85.81 271 ALA A N 1
ATOM 2036 C CA . ALA A 1 271 ? -14.634 -8.946 0.272 1.00 85.81 271 ALA A CA 1
ATOM 2037 C C . ALA A 1 271 ? -13.846 -10.078 -0.424 1.00 85.81 271 ALA A C 1
ATOM 2039 O O . ALA A 1 271 ? -13.947 -11.253 -0.070 1.00 85.81 271 ALA A O 1
ATOM 2040 N N . GLY A 1 272 ? -12.993 -9.711 -1.385 1.00 81.69 272 GLY A N 1
ATOM 2041 C CA . GLY A 1 272 ? -12.196 -10.650 -2.178 1.00 81.69 272 GLY A CA 1
ATOM 2042 C C . GLY A 1 272 ? -11.189 -11.464 -1.361 1.00 81.69 272 GLY A C 1
ATOM 2043 O O . GLY A 1 272 ? -10.828 -12.571 -1.761 1.00 81.69 272 GLY A O 1
ATOM 2044 N N . MET A 1 273 ? -10.755 -10.948 -0.208 1.00 83.25 273 MET A N 1
ATOM 2045 C CA . MET A 1 273 ? -9.954 -11.688 0.761 1.00 83.25 273 MET A CA 1
ATOM 2046 C C . MET A 1 273 ? -10.529 -11.553 2.173 1.00 83.25 273 MET A C 1
ATOM 2048 O O . MET A 1 273 ? -10.680 -10.453 2.704 1.00 83.25 273 MET A O 1
ATOM 2052 N N . ILE A 1 274 ? -10.794 -12.698 2.798 1.00 85.19 274 ILE A N 1
ATOM 2053 C CA . ILE A 1 274 ? -11.387 -12.803 4.133 1.00 85.19 274 ILE A CA 1
ATOM 2054 C C . ILE A 1 274 ? -10.380 -13.380 5.134 1.00 85.19 274 ILE A C 1
ATOM 2056 O O . ILE A 1 274 ? -9.686 -14.354 4.842 1.00 85.19 274 ILE A O 1
ATOM 2060 N N . GLY A 1 275 ? -10.286 -12.779 6.322 1.00 86.75 275 GLY A N 1
ATOM 2061 C CA . GLY A 1 275 ? -9.415 -13.230 7.413 1.00 86.75 275 GLY A CA 1
ATOM 2062 C C . GLY A 1 275 ? -10.185 -13.490 8.708 1.00 86.75 275 GLY A C 1
ATOM 2063 O O . GLY A 1 275 ? -11.008 -12.675 9.114 1.00 86.75 275 GLY A O 1
ATOM 2064 N N . VAL A 1 276 ? -9.901 -14.603 9.387 1.00 90.12 276 VAL A N 1
ATOM 2065 C CA . VAL A 1 276 ? -10.466 -14.921 10.712 1.00 90.12 276 VAL A CA 1
ATOM 2066 C C . VAL A 1 276 ? -9.337 -14.916 11.733 1.00 90.12 276 VAL A C 1
ATOM 2068 O O . VAL A 1 276 ? -8.382 -15.678 11.602 1.00 90.12 276 VAL A O 1
ATOM 2071 N N . ASN A 1 277 ? -9.428 -14.040 12.735 1.00 88.56 277 ASN A N 1
ATOM 2072 C CA . ASN A 1 277 ? -8.415 -13.828 13.778 1.00 88.56 277 ASN A CA 1
ATOM 2073 C C . ASN A 1 277 ? -7.012 -13.480 13.250 1.00 88.56 277 ASN A C 1
ATOM 2075 O O . ASN A 1 277 ? -6.016 -13.572 13.969 1.00 88.56 277 ASN A O 1
ATOM 2079 N N . VAL A 1 278 ? -6.932 -13.045 11.995 1.00 84.31 278 VAL A N 1
ATOM 2080 C CA . VAL A 1 278 ? -5.707 -12.611 11.336 1.00 84.31 278 VAL A CA 1
ATOM 2081 C C . VAL A 1 278 ? -6.023 -11.441 10.417 1.00 84.31 278 VAL A C 1
ATOM 2083 O O . VAL A 1 278 ? -7.001 -11.455 9.668 1.00 84.31 278 VAL A O 1
ATOM 2086 N N . GLY A 1 279 ? -5.181 -10.413 10.471 1.00 71.62 279 GLY A N 1
ATOM 2087 C CA . GLY A 1 279 ? -5.280 -9.288 9.557 1.00 71.62 279 GLY A CA 1
ATOM 2088 C C . GLY A 1 279 ? -4.938 -9.714 8.131 1.00 71.62 279 GLY A C 1
ATOM 2089 O O . GLY A 1 279 ? -3.848 -10.223 7.867 1.00 71.62 279 GLY A O 1
ATOM 2090 N N . VAL A 1 280 ? -5.837 -9.412 7.199 1.00 61.94 280 VAL A N 1
ATOM 2091 C CA . VAL A 1 280 ? -5.678 -9.679 5.766 1.00 61.94 280 VAL A CA 1
ATOM 2092 C C . VAL A 1 280 ? -4.396 -9.094 5.126 1.00 61.94 280 VAL A C 1
ATOM 2094 O O . VAL A 1 280 ? -3.788 -9.788 4.308 1.00 61.94 280 VAL A O 1
ATOM 2097 N N . PRO A 1 281 ? -3.864 -7.902 5.494 1.00 54.66 281 PRO A N 1
ATOM 2098 C CA . PRO A 1 281 ? -2.642 -7.389 4.857 1.00 54.66 281 PRO A CA 1
ATOM 2099 C C . PRO A 1 281 ? -1.352 -8.139 5.245 1.00 54.66 281 PRO A C 1
ATOM 2101 O O . PRO A 1 281 ? -0.267 -7.788 4.751 1.00 54.66 281 PRO A O 1
ATOM 2104 N N . VAL A 1 282 ? -1.436 -9.140 6.133 1.00 45.84 282 VAL A N 1
ATOM 2105 C CA . VAL A 1 282 ? -0.278 -9.831 6.709 1.00 45.84 282 VAL A CA 1
ATOM 2106 C C . VAL A 1 282 ? -0.433 -11.359 6.656 1.00 45.84 282 VAL A C 1
ATOM 2108 O O . VAL A 1 282 ? -0.570 -11.997 7.700 1.00 45.84 282 VAL A O 1
ATOM 2111 N N . PRO A 1 283 ? -0.319 -12.011 5.484 1.00 36.59 283 PRO A N 1
ATOM 2112 C CA . PRO A 1 283 ? -0.041 -13.440 5.469 1.00 36.59 283 PRO A CA 1
ATOM 2113 C C . PRO A 1 283 ? 1.388 -13.670 5.993 1.00 36.59 283 PRO A C 1
ATOM 2115 O O . PRO A 1 283 ? 2.369 -13.714 5.246 1.00 36.59 283 PRO A O 1
ATOM 2118 N N . ARG A 1 284 ? 1.527 -13.781 7.320 1.00 29.39 284 ARG A N 1
ATOM 2119 C CA . ARG A 1 284 ? 2.720 -14.343 7.955 1.00 29.39 284 ARG A CA 1
ATOM 2120 C C . ARG A 1 284 ? 2.605 -15.855 7.838 1.00 29.39 284 ARG A C 1
ATOM 2122 O O . ARG A 1 284 ? 1.904 -16.469 8.622 1.00 29.39 284 ARG A O 1
ATOM 2129 N N . TYR A 1 285 ? 3.323 -16.406 6.863 1.00 26.44 285 TYR A N 1
ATOM 2130 C CA . TYR A 1 285 ? 3.546 -17.843 6.674 1.00 26.44 285 TYR A CA 1
ATOM 2131 C C . TYR A 1 285 ? 2.284 -18.674 6.396 1.00 26.44 285 TYR A C 1
ATOM 2133 O O . TYR A 1 285 ? 1.611 -19.127 7.308 1.00 26.44 285 TYR A O 1
ATOM 2141 N N . ALA A 1 286 ? 2.043 -18.970 5.121 1.00 23.23 286 ALA A N 1
ATOM 2142 C CA . ALA A 1 286 ? 1.517 -20.259 4.680 1.00 23.23 286 ALA A CA 1
ATOM 2143 C C . ALA A 1 286 ? 1.785 -20.389 3.179 1.00 23.23 286 ALA A C 1
ATOM 2145 O O . ALA A 1 286 ? 1.609 -19.434 2.421 1.00 23.23 286 ALA A O 1
ATOM 2146 N N . HIS A 1 287 ? 2.221 -21.568 2.751 1.00 25.06 287 HIS A N 1
ATOM 2147 C CA . HIS A 1 287 ? 2.051 -21.989 1.371 1.00 25.06 287 HIS A CA 1
ATOM 2148 C C . HIS A 1 287 ? 0.541 -22.036 1.114 1.00 25.06 287 HIS A C 1
ATOM 2150 O O . HIS A 1 287 ? -0.137 -22.922 1.621 1.00 25.06 287 HIS A O 1
ATOM 2156 N N . LEU A 1 288 ? 0.013 -21.051 0.391 1.00 23.64 288 LEU A N 1
ATOM 2157 C CA . LEU A 1 288 ? -1.376 -21.036 -0.049 1.00 23.64 288 LEU A CA 1
ATOM 2158 C C . LEU A 1 288 ? -1.360 -20.979 -1.578 1.00 23.64 288 LEU A C 1
ATOM 2160 O O . LEU A 1 288 ? -1.185 -19.921 -2.178 1.00 23.64 288 LEU A O 1
ATOM 2164 N N . VAL A 1 289 ? -1.478 -22.146 -2.207 1.00 23.06 289 VAL A N 1
ATOM 2165 C CA . VAL A 1 289 ? -1.940 -22.238 -3.593 1.00 23.06 289 VAL A CA 1
ATOM 2166 C C . VAL A 1 289 ? -3.457 -22.146 -3.506 1.00 23.06 289 VAL A C 1
ATOM 2168 O O . VAL A 1 289 ? -4.110 -23.103 -3.105 1.00 23.06 289 VAL A O 1
ATOM 2171 N N . VAL A 1 290 ? -4.007 -20.973 -3.812 1.00 23.03 290 VAL A N 1
ATOM 2172 C CA . VAL A 1 290 ? -5.450 -20.798 -4.003 1.00 23.03 290 VAL A CA 1
ATOM 2173 C C . VAL A 1 290 ? -5.666 -20.543 -5.481 1.00 23.03 290 VAL A C 1
ATOM 2175 O O . VAL A 1 290 ? -5.444 -19.441 -5.978 1.00 23.03 290 VAL A O 1
ATOM 2178 N N . GLU A 1 291 ? -6.076 -21.582 -6.199 1.00 25.09 291 GLU A N 1
ATOM 2179 C CA . GLU A 1 291 ? -6.742 -21.408 -7.479 1.00 25.09 291 GLU A CA 1
ATOM 2180 C C . GLU A 1 291 ? -8.195 -21.032 -7.176 1.00 25.09 291 GLU A C 1
ATOM 2182 O O . GLU A 1 291 ? -9.024 -21.884 -6.869 1.00 25.09 291 GLU A O 1
ATOM 2187 N N . HIS A 1 292 ? -8.512 -19.739 -7.218 1.00 26.88 292 HIS A N 1
ATOM 2188 C CA . HIS A 1 292 ? -9.900 -19.312 -7.321 1.00 26.88 292 HIS A CA 1
ATOM 2189 C C . HIS A 1 292 ? -9.987 -18.103 -8.243 1.00 26.88 292 HIS A C 1
ATOM 2191 O O . HIS A 1 292 ? -9.459 -17.029 -7.961 1.00 26.88 292 HIS A O 1
ATOM 2197 N N . ARG A 1 293 ? -10.643 -18.307 -9.391 1.00 25.58 293 ARG A N 1
ATOM 2198 C CA . ARG A 1 293 ? -10.979 -17.251 -10.348 1.00 25.58 293 ARG A CA 1
ATOM 2199 C C . ARG A 1 293 ? -11.723 -16.145 -9.604 1.00 25.58 293 ARG A C 1
ATOM 2201 O O . ARG A 1 293 ? -12.796 -16.392 -9.051 1.00 25.58 293 ARG A O 1
ATOM 2208 N N . SER A 1 294 ? -11.166 -14.942 -9.617 1.00 28.16 294 SER A N 1
ATOM 2209 C CA . SER A 1 294 ? -11.821 -13.725 -9.158 1.00 28.16 294 SER A CA 1
ATOM 2210 C C . SER A 1 294 ? -13.055 -13.465 -10.027 1.00 28.16 294 SER A C 1
ATOM 2212 O O . SER A 1 294 ? -12.962 -13.002 -11.162 1.00 28.16 294 SER A O 1
ATOM 2214 N N . ARG A 1 295 ? -14.238 -13.816 -9.511 1.00 29.84 295 ARG A N 1
ATOM 2215 C CA . ARG A 1 295 ? -15.516 -13.330 -10.040 1.00 29.84 295 ARG A CA 1
ATOM 2216 C C . ARG A 1 295 ? -15.771 -11.970 -9.404 1.00 29.84 295 ARG A C 1
ATOM 2218 O O . ARG A 1 295 ? -16.284 -11.892 -8.297 1.00 29.84 295 ARG A O 1
ATOM 2225 N N . TRP A 1 296 ? -15.358 -10.924 -10.106 1.00 36.78 296 TRP A N 1
ATOM 2226 C CA . TRP A 1 296 ? -15.764 -9.555 -9.814 1.00 36.78 296 TRP A CA 1
ATOM 2227 C C . TRP A 1 296 ? -17.260 -9.396 -10.106 1.00 36.78 296 TRP A C 1
ATOM 2229 O O . TRP A 1 296 ? -17.723 -9.930 -11.112 1.00 36.78 296 TRP A O 1
ATOM 2239 N N . ASN A 1 297 ? -17.971 -8.719 -9.197 1.00 33.97 297 ASN A N 1
ATOM 2240 C CA . ASN A 1 297 ? -19.335 -8.184 -9.299 1.00 33.97 297 ASN A CA 1
ATOM 2241 C C . ASN A 1 297 ? -20.267 -8.879 -10.303 1.00 33.97 297 ASN A C 1
ATOM 2243 O O . ASN A 1 297 ? -20.234 -8.598 -11.499 1.00 33.97 297 ASN A O 1
ATOM 2247 N N . ARG A 1 298 ? -21.166 -9.729 -9.796 1.00 30.69 298 ARG A N 1
ATOM 2248 C CA . ARG A 1 298 ? -22.438 -9.956 -10.484 1.00 30.69 298 ARG A CA 1
ATOM 2249 C C . ARG A 1 298 ? -23.456 -8.980 -9.915 1.00 30.69 298 ARG A C 1
ATOM 2251 O O . ARG A 1 298 ? -23.666 -8.975 -8.703 1.00 30.69 298 ARG A O 1
ATOM 2258 N N . GLU A 1 299 ? -23.978 -8.160 -10.822 1.00 33.56 299 GLU A N 1
ATOM 2259 C CA . GLU A 1 299 ? -25.285 -7.498 -10.741 1.00 33.56 299 GLU A CA 1
ATOM 2260 C C . GLU A 1 299 ? -26.375 -8.452 -10.231 1.00 33.56 299 GLU A C 1
ATOM 2262 O O . GLU A 1 299 ? -26.291 -9.672 -10.532 1.00 33.56 299 GLU A O 1
#

Solvent-accessible surface area (backbone atoms only — not comparable to full-atom values): 17866 Å² total; per-residue (Å²): 135,86,81,81,97,77,77,81,64,81,64,74,86,56,66,84,62,45,74,47,50,45,78,46,93,91,38,80,40,73,38,87,75,70,42,67,44,75,38,44,19,9,56,51,59,34,55,56,24,31,37,49,42,66,48,72,68,54,50,53,52,45,50,51,50,50,59,63,50,39,62,64,62,70,70,51,52,71,67,63,56,48,52,53,53,51,50,52,46,52,50,50,65,74,40,38,68,62,55,14,51,51,42,23,47,53,45,10,36,17,44,61,59,20,37,51,56,59,55,32,73,73,44,102,58,87,78,92,85,53,74,79,42,62,45,81,34,69,48,95,47,65,72,55,53,53,51,51,53,53,53,51,69,69,49,44,82,38,44,52,75,83,30,48,34,23,36,63,38,71,69,53,40,49,52,51,53,48,64,60,72,76,58,62,95,86,31,68,81,50,76,64,70,82,83,82,85,64,80,50,36,24,72,67,42,47,32,45,34,47,51,91,53,96,81,43,59,73,70,77,51,88,68,82,60,60,49,36,28,34,37,74,34,88,38,71,67,54,52,48,51,54,52,69,68,42,97,64,48,64,61,42,64,48,80,71,94,46,67,68,60,50,51,52,46,72,75,65,61,77,35,75,38,76,23,76,71,41,62,63,80,56,85,77,82,73,95,73,91,74,92,67,86,84,81,74,84,82,130

Organism: NCBI:txid157072

Sequence (299 aa):
MPESPSKRCKADAAPAALVCDNFINGVFTPAKAGGYLNIESPSTGNVIGKVTLSDKTDVDVAVAFAKQAFGTWSAMTVKARAAIMLKFHELIRHHVDELADLVVLENGKNKSEAIASVLKVLRPVFTRCMAASVLLLVGDCSALVDAVVTKAKALTRGTAAGQVGAIIDAASQRRNRKVRGDLSARHLIVFRFVYETSCLGYWVGPTVLLHTNPSDAALHDEIFGPVISVYQVDSFEEALAIENASPFGNAACIYTSHGGNAEYFQSRFRAGMIGVNVGVPVPRYAHLVVEHRSRWNRE

pLDDT: mean 76.15, std 19.6, range [23.03, 96.62]

Mean predicted aligned error: 10.94 Å